Protein AF-X0YTN6-F1 (afdb_monomer)

Mean predicted aligned error: 7.49 Å

Solvent-accessible surface area (backbone atoms only — not comparable to full-atom values): 10631 Å² total; per-residue (Å²): 142,81,64,70,86,50,57,77,53,47,62,57,51,46,52,50,50,50,52,53,50,52,53,49,48,54,52,46,44,57,75,67,71,50,57,88,54,64,59,42,45,76,76,76,52,72,52,88,89,36,64,69,48,50,29,50,51,31,50,53,53,33,53,54,38,51,49,53,66,43,42,41,61,58,26,60,75,71,65,43,64,68,64,26,55,54,42,61,70,42,38,68,60,43,50,53,49,39,54,52,32,52,54,48,30,38,23,42,54,26,44,52,52,69,77,43,53,91,81,48,60,75,95,75,65,56,95,57,35,24,58,52,41,37,50,49,49,52,32,51,51,38,50,49,54,44,52,51,52,52,50,45,56,70,77,42,51,89,78,52,54,71,70,55,64,71,43,43,64,61,48,43,53,50,38,50,52,52,29,52,52,43,50,52,50,50,50,48,68,73,75,106

Organism: NCBI:txid412755

Structure (mmCIF, N/CA/C/O backbone):
data_AF-X0YTN6-F1
#
_entry.id   AF-X0YTN6-F1
#
loop_
_atom_site.group_PDB
_atom_site.id
_atom_site.type_symbol
_atom_site.label_atom_id
_atom_site.label_alt_id
_atom_site.label_comp_id
_atom_site.label_asym_id
_atom_site.label_entity_id
_atom_site.label_seq_id
_atom_site.pdbx_PDB_ins_code
_atom_site.Cartn_x
_atom_site.Cartn_y
_atom_site.Cartn_z
_atom_site.occupancy
_atom_site.B_iso_or_equiv
_atom_site.auth_seq_id
_atom_site.auth_comp_id
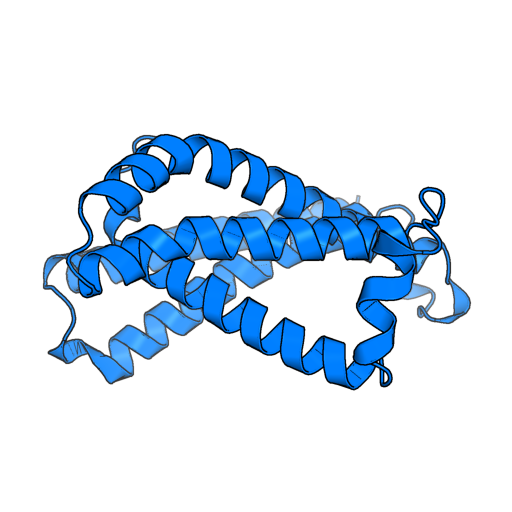_atom_site.auth_asym_id
_atom_site.auth_atom_id
_atom_site.pdbx_PDB_model_num
ATOM 1 N N . PHE A 1 1 ? -19.793 6.920 -0.597 1.00 46.88 1 PHE A N 1
ATOM 2 C CA . PHE A 1 1 ? -19.145 6.061 0.418 1.00 46.88 1 PHE A CA 1
ATOM 3 C C . PHE A 1 1 ? -19.793 6.249 1.798 1.00 46.88 1 PHE A C 1
ATOM 5 O O . PHE A 1 1 ? -19.212 6.869 2.673 1.00 46.88 1 PHE A O 1
ATOM 12 N N . GLY A 1 2 ? -21.020 5.740 1.991 1.00 41.69 2 GLY A N 1
ATOM 13 C CA . GLY A 1 2 ? -21.800 5.855 3.243 1.00 41.69 2 GLY A CA 1
ATOM 14 C C . GLY A 1 2 ? -22.222 4.499 3.822 1.00 41.69 2 GLY A C 1
ATOM 15 O O . GLY A 1 2 ? -23.235 4.390 4.510 1.00 41.69 2 GLY A O 1
ATOM 16 N N . MET A 1 3 ? -21.485 3.436 3.492 1.00 47.97 3 MET A N 1
ATOM 17 C CA . MET A 1 3 ? -21.824 2.078 3.908 1.00 47.97 3 MET A CA 1
ATOM 18 C C . MET A 1 3 ? -21.380 1.844 5.354 1.00 47.97 3 MET A C 1
ATOM 20 O O . MET A 1 3 ? -20.273 1.375 5.602 1.00 47.97 3 MET A O 1
ATOM 24 N N . LYS A 1 4 ? -22.274 2.129 6.310 1.00 55.19 4 LYS A N 1
ATOM 25 C CA . LYS A 1 4 ? -22.077 1.842 7.746 1.00 55.19 4 LYS A CA 1
ATOM 26 C C . LYS A 1 4 ? -21.649 0.387 8.013 1.00 55.19 4 LYS A C 1
ATOM 28 O O . LYS A 1 4 ? -20.921 0.138 8.963 1.00 55.19 4 LYS A O 1
ATOM 33 N N . LYS A 1 5 ? -22.013 -0.542 7.116 1.00 55.94 5 LYS A N 1
ATOM 34 C CA . LYS A 1 5 ? -21.646 -1.969 7.159 1.00 55.94 5 LYS A CA 1
ATOM 35 C C . LYS A 1 5 ? -20.135 -2.252 7.182 1.00 55.94 5 LYS A C 1
ATOM 37 O O . LYS A 1 5 ? -19.749 -3.287 7.700 1.00 55.94 5 LYS A O 1
ATOM 42 N N . PHE A 1 6 ? -19.286 -1.363 6.656 1.00 59.19 6 PHE A N 1
ATOM 43 C CA . PHE A 1 6 ? -17.826 -1.567 6.646 1.00 59.19 6 PHE A CA 1
ATOM 44 C C . PHE A 1 6 ? -17.096 -0.813 7.763 1.00 59.19 6 PHE A C 1
ATOM 46 O O . PHE A 1 6 ? -15.881 -0.936 7.893 1.00 59.19 6 PHE A O 1
ATOM 53 N N . HIS A 1 7 ? -17.816 -0.050 8.592 1.00 64.12 7 HIS A N 1
ATOM 54 C CA . HIS A 1 7 ? -17.198 0.712 9.676 1.00 64.12 7 HIS A CA 1
ATOM 55 C C . HIS A 1 7 ? -16.545 -0.205 10.718 1.00 64.12 7 HIS A C 1
ATOM 57 O O . HIS A 1 7 ? -15.450 0.089 11.192 1.00 64.12 7 HIS A O 1
ATOM 63 N N . ALA A 1 8 ? -17.174 -1.351 10.996 1.00 62.34 8 ALA A N 1
ATOM 64 C CA . ALA A 1 8 ? -16.632 -2.374 11.883 1.00 62.34 8 ALA A CA 1
ATOM 65 C C . ALA A 1 8 ? -15.287 -2.926 11.372 1.00 62.34 8 ALA A C 1
ATOM 67 O O . ALA A 1 8 ? -14.360 -3.097 12.156 1.00 62.34 8 ALA A O 1
ATOM 68 N N . ALA A 1 9 ? -15.146 -3.117 10.056 1.00 65.00 9 ALA A N 1
ATOM 69 C CA . ALA A 1 9 ? -13.941 -3.671 9.436 1.00 65.00 9 ALA A CA 1
ATOM 70 C C . ALA A 1 9 ? -12.796 -2.653 9.266 1.00 65.00 9 ALA A C 1
ATOM 72 O O . ALA A 1 9 ? -11.651 -3.052 9.072 1.00 65.00 9 ALA A O 1
ATOM 73 N N . LEU A 1 10 ? -13.075 -1.347 9.367 1.00 71.06 10 LEU A N 1
ATOM 74 C CA . LEU A 1 10 ? -12.088 -0.290 9.125 1.00 71.06 10 LEU A CA 1
ATOM 75 C C . LEU A 1 10 ? -10.909 -0.348 10.110 1.00 71.06 10 LEU A C 1
ATOM 77 O O . LEU A 1 10 ? -9.756 -0.260 9.699 1.00 71.06 10 LEU A O 1
ATOM 81 N N . ARG A 1 11 ? -11.193 -0.486 11.414 1.00 73.19 11 ARG A N 1
ATOM 82 C CA . ARG A 1 11 ? -10.150 -0.505 12.454 1.00 73.19 11 ARG A CA 1
ATOM 83 C C . ARG A 1 11 ? -9.227 -1.728 12.327 1.00 73.19 11 ARG A C 1
ATOM 85 O O . ARG A 1 11 ? -8.016 -1.519 12.288 1.00 73.19 11 ARG A O 1
ATOM 92 N N . PRO A 1 12 ? -9.753 -2.963 12.195 1.00 73.06 12 PRO A N 1
ATOM 93 C CA . PRO A 1 12 ? -8.925 -4.129 11.899 1.00 73.06 12 PRO A CA 1
ATOM 94 C C . PRO A 1 12 ? -8.111 -3.968 10.613 1.00 73.06 12 PRO A C 1
ATOM 96 O O . PRO A 1 12 ? -6.906 -4.172 10.644 1.00 73.06 12 PRO A O 1
ATOM 99 N N . ALA A 1 13 ? -8.728 -3.517 9.515 1.00 74.50 13 ALA A N 1
ATOM 100 C CA . ALA A 1 13 ? -8.042 -3.380 8.229 1.00 74.50 13 ALA A CA 1
ATOM 101 C C . ALA A 1 13 ? -6.886 -2.363 8.258 1.00 74.50 13 ALA A C 1
ATOM 103 O O . ALA A 1 13 ? -5.851 -2.589 7.636 1.00 74.50 13 ALA A O 1
ATOM 104 N N . LEU A 1 14 ? -7.028 -1.254 8.992 1.00 79.75 14 LEU A N 1
ATOM 105 C CA . LEU A 1 14 ? -5.950 -0.273 9.162 1.00 79.75 14 LEU A CA 1
ATOM 106 C C . LEU A 1 14 ? -4.808 -0.813 10.033 1.00 79.75 14 LEU A C 1
ATOM 108 O O . LEU A 1 14 ? -3.644 -0.582 9.711 1.00 79.75 14 LEU A O 1
ATOM 112 N N . LEU A 1 15 ? -5.120 -1.553 11.103 1.00 80.00 15 LEU A N 1
ATOM 113 C CA . LEU A 1 15 ? -4.109 -2.207 11.942 1.00 80.00 15 LEU A CA 1
ATOM 114 C C . LEU A 1 15 ? -3.320 -3.249 11.138 1.00 80.00 15 LEU A C 1
ATOM 116 O O . LEU A 1 15 ? -2.091 -3.242 11.153 1.00 80.00 15 LEU A O 1
ATOM 120 N N . THR A 1 16 ? -4.035 -4.097 10.404 1.00 79.50 16 THR A N 1
ATOM 121 C CA . THR A 1 16 ? -3.488 -5.024 9.414 1.00 79.50 16 THR A CA 1
ATOM 122 C C . THR A 1 16 ? -2.564 -4.316 8.442 1.00 79.50 16 THR A C 1
ATOM 124 O O . THR A 1 16 ? -1.419 -4.724 8.275 1.00 79.50 16 THR A O 1
ATOM 127 N N . GLY A 1 17 ? -3.050 -3.247 7.801 1.00 82.25 17 GLY A N 1
ATOM 128 C CA . GLY A 1 17 ? -2.283 -2.519 6.800 1.00 82.25 17 GLY A CA 1
ATOM 129 C C . GLY A 1 17 ? -0.986 -1.992 7.400 1.00 82.25 17 GLY A C 1
ATOM 130 O O . GLY A 1 17 ? 0.086 -2.201 6.838 1.00 82.25 17 GLY A O 1
ATOM 131 N N . PHE A 1 18 ? -1.063 -1.391 8.587 1.00 85.31 18 PHE A N 1
ATOM 132 C CA . PHE A 1 18 ? 0.098 -0.887 9.309 1.00 85.31 18 PHE A CA 1
ATOM 133 C C . PHE A 1 18 ? 1.112 -1.988 9.660 1.00 85.31 18 PHE A C 1
ATOM 135 O O . PHE A 1 18 ? 2.310 -1.817 9.423 1.00 85.31 18 PHE A O 1
ATOM 142 N N . LEU A 1 19 ? 0.656 -3.133 10.176 1.00 84.81 19 LEU A N 1
ATOM 143 C CA .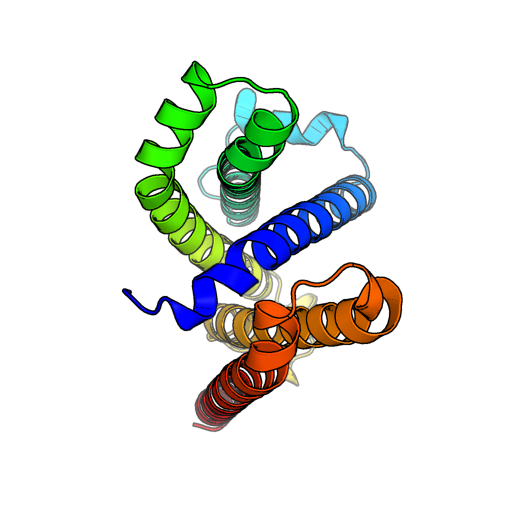 LEU A 1 19 ? 1.521 -4.274 10.498 1.00 84.81 19 LEU A CA 1
ATOM 144 C C . LEU A 1 19 ? 2.146 -4.893 9.243 1.00 84.81 19 LEU A C 1
ATOM 146 O O . LEU A 1 19 ? 3.353 -5.139 9.216 1.00 84.81 19 LEU A O 1
ATOM 150 N N . GLY A 1 20 ? 1.352 -5.091 8.190 1.00 84.88 20 GLY A N 1
ATOM 151 C CA . GLY A 1 20 ? 1.808 -5.602 6.901 1.00 84.88 20 GLY A CA 1
ATOM 152 C C . GLY A 1 20 ? 2.904 -4.726 6.306 1.00 84.88 20 GLY A C 1
ATOM 153 O O . GLY A 1 20 ? 3.992 -5.211 5.998 1.00 84.88 20 GLY A O 1
ATOM 154 N N . TYR A 1 21 ? 2.671 -3.415 6.233 1.00 86.69 21 TYR A N 1
ATOM 155 C CA . TYR A 1 21 ? 3.673 -2.477 5.731 1.00 86.69 21 TYR A CA 1
ATOM 156 C C . TYR A 1 21 ? 4.899 -2.364 6.640 1.00 86.69 21 TYR A C 1
ATOM 158 O O . TYR A 1 21 ? 6.008 -2.219 6.132 1.00 86.69 21 TYR A O 1
ATOM 166 N N . SER A 1 22 ? 4.748 -2.497 7.960 1.00 84.88 22 SER A N 1
ATOM 167 C CA . SER A 1 22 ? 5.893 -2.546 8.880 1.00 84.88 22 SER A CA 1
ATOM 168 C C . SER A 1 22 ? 6.798 -3.748 8.588 1.00 84.88 22 SER A C 1
ATOM 170 O O . SER A 1 22 ? 8.017 -3.599 8.524 1.00 84.88 22 SER A O 1
ATOM 172 N N . MET A 1 23 ? 6.218 -4.927 8.336 1.00 85.75 23 MET A N 1
ATOM 173 C CA . MET A 1 23 ? 6.980 -6.115 7.930 1.00 85.75 23 MET A CA 1
ATOM 174 C C . MET A 1 23 ? 7.655 -5.923 6.568 1.00 85.75 23 MET A C 1
ATOM 176 O O . MET A 1 23 ? 8.823 -6.274 6.412 1.00 85.75 23 MET A O 1
ATOM 180 N N . VAL A 1 24 ? 6.960 -5.313 5.603 1.00 85.44 24 VAL A N 1
ATOM 181 C CA . VAL A 1 24 ? 7.534 -4.989 4.286 1.00 85.44 24 VAL A CA 1
ATOM 182 C C . VAL A 1 24 ? 8.713 -4.027 4.414 1.00 85.44 24 VAL A C 1
ATOM 184 O O . VAL A 1 24 ? 9.714 -4.218 3.735 1.00 85.44 24 VAL A O 1
ATOM 187 N N . VAL A 1 25 ? 8.647 -3.030 5.299 1.00 85.56 25 VAL A N 1
ATOM 188 C CA . VAL A 1 25 ? 9.782 -2.131 5.558 1.00 85.56 25 VAL A CA 1
ATOM 189 C C . VAL A 1 25 ? 10.978 -2.912 6.088 1.00 85.56 25 VAL A C 1
ATOM 191 O O . VAL A 1 25 ? 12.083 -2.718 5.595 1.00 85.56 25 VAL A O 1
ATOM 194 N N . VAL A 1 26 ? 10.779 -3.824 7.042 1.00 86.31 26 VAL A N 1
ATOM 195 C CA . VAL A 1 26 ? 11.871 -4.665 7.560 1.00 86.31 26 VAL A CA 1
ATOM 196 C C . VAL A 1 26 ? 12.480 -5.526 6.449 1.00 86.31 26 VAL A C 1
ATOM 198 O O . VAL A 1 26 ? 13.703 -5.560 6.313 1.00 86.31 26 VAL A O 1
ATOM 201 N N . ALA A 1 27 ? 11.647 -6.161 5.623 1.00 85.88 27 ALA A N 1
ATOM 202 C CA . ALA A 1 27 ? 12.106 -6.940 4.475 1.00 85.88 27 ALA A CA 1
ATOM 203 C C . ALA A 1 27 ? 12.870 -6.072 3.461 1.00 85.88 27 ALA A C 1
ATOM 205 O O . ALA A 1 27 ? 13.944 -6.448 3.009 1.00 85.88 27 ALA A O 1
ATOM 206 N N . LEU A 1 28 ? 12.385 -4.863 3.173 1.00 83.56 28 LEU A N 1
ATOM 207 C CA . LEU A 1 28 ? 13.033 -3.932 2.250 1.00 83.56 28 LEU A CA 1
ATOM 208 C C . LEU A 1 28 ? 14.379 -3.435 2.788 1.00 83.56 28 LEU A C 1
ATOM 210 O O . LEU A 1 28 ? 15.342 -3.317 2.033 1.00 83.56 28 LEU A O 1
ATOM 214 N N . LEU A 1 29 ? 14.477 -3.166 4.092 1.00 83.94 29 LEU A N 1
ATOM 215 C CA . LEU A 1 29 ? 15.743 -2.803 4.735 1.00 83.94 29 LEU A CA 1
ATOM 216 C C . LEU A 1 29 ? 16.774 -3.934 4.621 1.00 83.94 29 LEU A C 1
ATOM 218 O O . LEU A 1 29 ? 17.964 -3.650 4.462 1.00 83.94 29 LEU A O 1
ATOM 222 N N . TYR A 1 30 ? 16.318 -5.188 4.671 1.00 84.88 30 TYR A N 1
ATOM 223 C CA . TYR A 1 30 ? 17.147 -6.367 4.440 1.00 84.88 30 TYR A CA 1
ATOM 224 C C . TYR A 1 30 ? 17.560 -6.497 2.964 1.00 84.88 30 TYR A C 1
ATOM 226 O O . TYR A 1 30 ? 18.756 -6.565 2.682 1.00 84.88 30 TYR A O 1
ATOM 234 N N . ASP A 1 31 ? 16.611 -6.426 2.025 1.00 82.19 31 ASP A N 1
ATOM 235 C CA . ASP A 1 31 ? 16.849 -6.576 0.579 1.00 82.19 31 ASP A CA 1
ATOM 236 C C . ASP A 1 31 ? 17.780 -5.497 0.009 1.00 82.19 31 ASP A C 1
ATOM 238 O O . ASP A 1 31 ? 18.621 -5.765 -0.850 1.00 82.19 31 ASP A O 1
ATOM 242 N N . VAL A 1 32 ? 17.667 -4.260 0.503 1.00 81.19 32 VAL A N 1
ATOM 243 C CA . VAL A 1 32 ? 18.533 -3.146 0.087 1.00 81.19 32 VAL A CA 1
ATOM 244 C C . VAL A 1 32 ? 19.966 -3.328 0.602 1.00 81.19 32 VAL A C 1
ATOM 246 O O . VAL A 1 32 ? 20.905 -2.764 0.033 1.00 81.19 32 VAL A O 1
ATOM 249 N N . GLY A 1 33 ? 20.167 -4.075 1.694 1.00 81.38 33 GLY A N 1
ATOM 250 C CA . GLY A 1 33 ? 21.475 -4.401 2.278 1.00 81.38 33 GLY A CA 1
ATOM 251 C C . GLY A 1 33 ? 22.281 -3.216 2.838 1.00 81.38 33 GLY A C 1
ATOM 252 O O . GLY A 1 33 ? 23.293 -3.416 3.507 1.00 81.38 33 GLY A O 1
ATOM 253 N N . ARG A 1 34 ? 21.864 -1.968 2.582 1.00 80.75 34 ARG A N 1
ATOM 254 C CA . ARG A 1 34 ? 22.490 -0.723 3.071 1.00 80.75 34 ARG A CA 1
ATOM 255 C C . ARG A 1 34 ? 21.433 0.279 3.552 1.00 80.75 34 ARG A C 1
ATOM 257 O O . ARG A 1 34 ? 21.289 1.351 2.954 1.00 80.75 34 ARG A O 1
ATOM 264 N N . PRO A 1 35 ? 20.701 -0.033 4.634 1.00 78.69 35 PRO A N 1
ATOM 265 C CA . PRO A 1 35 ? 19.560 0.763 5.086 1.00 78.69 35 PRO A CA 1
ATOM 266 C C . PRO A 1 35 ? 19.926 2.216 5.433 1.00 78.69 35 PRO A C 1
ATOM 268 O O . PRO A 1 35 ? 19.167 3.133 5.138 1.00 78.69 35 PRO A O 1
ATOM 271 N N . TRP A 1 36 ? 21.132 2.464 5.953 1.00 77.19 36 TRP A N 1
ATOM 272 C CA . TRP A 1 36 ? 21.640 3.814 6.250 1.00 77.19 36 TRP A CA 1
ATOM 273 C C . TRP A 1 36 ? 21.774 4.724 5.021 1.00 77.19 36 TRP A C 1
ATOM 275 O O . TRP A 1 36 ? 21.848 5.940 5.170 1.00 77.19 36 TRP A O 1
ATOM 285 N N . ARG A 1 37 ? 21.808 4.166 3.802 1.00 80.06 37 ARG A N 1
ATOM 286 C CA . ARG A 1 37 ? 21.900 4.949 2.562 1.00 80.06 37 ARG A CA 1
ATOM 287 C C . ARG A 1 37 ? 20.532 5.257 1.947 1.00 80.06 37 ARG A C 1
ATOM 289 O O . ARG A 1 37 ? 20.480 6.057 1.021 1.00 80.06 37 ARG A O 1
ATOM 296 N N . LEU A 1 38 ? 19.434 4.697 2.460 1.00 77.88 38 LEU A N 1
ATOM 297 C CA . LEU A 1 38 ? 18.080 4.970 1.955 1.00 77.88 38 LEU A CA 1
ATOM 298 C C . LEU A 1 38 ? 17.674 6.453 1.990 1.00 77.88 38 LEU A C 1
ATOM 300 O O . LEU A 1 38 ? 17.016 6.880 1.047 1.00 77.88 38 LEU A O 1
ATOM 304 N N . PRO A 1 39 ? 18.067 7.268 2.990 1.00 78.56 39 PRO A N 1
ATOM 305 C CA . PRO A 1 39 ? 17.752 8.700 2.982 1.00 78.56 39 PRO A CA 1
ATOM 306 C C . PRO A 1 39 ? 18.568 9.509 1.962 1.00 78.56 39 PRO A C 1
ATOM 308 O O . PRO A 1 39 ? 18.182 10.618 1.597 1.00 78.56 39 PRO A O 1
ATOM 311 N N . TYR A 1 40 ? 19.703 8.979 1.496 1.00 79.19 40 TYR A N 1
ATOM 312 C CA . TYR A 1 40 ? 20.662 9.717 0.671 1.00 79.19 40 TYR A CA 1
ATOM 313 C C . TYR A 1 40 ? 20.080 10.188 -0.678 1.00 79.19 40 TYR A C 1
ATOM 315 O O . TYR A 1 40 ? 20.263 11.364 -1.004 1.00 79.19 40 TYR A O 1
ATOM 323 N N . PRO A 1 41 ? 19.335 9.357 -1.441 1.00 77.75 41 PRO A N 1
ATOM 324 C CA . PRO A 1 41 ? 18.649 9.806 -2.650 1.00 77.75 41 PRO A CA 1
ATOM 325 C C . PRO A 1 41 ? 17.614 10.904 -2.394 1.00 77.75 41 PRO A C 1
ATOM 327 O O . PRO A 1 41 ? 17.417 11.747 -3.251 1.00 77.75 41 PRO A O 1
ATOM 330 N N . PHE A 1 42 ? 16.957 10.940 -1.231 1.00 80.00 42 PHE A N 1
ATOM 331 C CA . PHE A 1 42 ? 15.903 11.929 -0.963 1.00 80.00 42 PHE A CA 1
ATOM 332 C C . PHE A 1 42 ? 16.442 13.279 -0.486 1.00 80.00 42 PHE A C 1
ATOM 334 O O . PHE A 1 42 ? 15.837 14.307 -0.776 1.00 80.00 42 PHE A O 1
ATOM 341 N N . VAL A 1 43 ? 17.566 13.284 0.238 1.00 78.19 43 VAL A N 1
ATOM 342 C CA . VAL A 1 43 ? 18.095 14.494 0.893 1.00 78.19 43 VAL A CA 1
ATOM 343 C C . VAL A 1 43 ? 19.305 15.081 0.163 1.00 78.19 43 VAL A C 1
ATOM 345 O O . VAL A 1 43 ? 19.431 16.298 0.084 1.00 78.19 43 VAL A O 1
ATOM 348 N N . TRP A 1 44 ? 20.202 14.241 -0.365 1.00 75.50 44 TRP A N 1
ATOM 349 C CA . TRP A 1 44 ? 21.512 14.687 -0.864 1.00 75.50 44 TRP A CA 1
ATOM 350 C C . TRP A 1 44 ? 21.640 14.664 -2.388 1.00 75.50 44 TRP A C 1
ATOM 352 O O . TRP A 1 44 ? 22.304 15.526 -2.959 1.00 75.50 44 TRP A O 1
ATOM 362 N N . SER A 1 45 ? 21.039 13.679 -3.060 1.00 77.50 45 SER A N 1
ATOM 363 C CA . SER A 1 45 ? 21.109 13.547 -4.520 1.00 77.50 45 SER A CA 1
ATOM 364 C C . SER A 1 45 ? 19.784 13.016 -5.084 1.00 77.50 45 SER A C 1
ATOM 366 O O . SER A 1 45 ? 19.657 11.812 -5.326 1.00 77.50 45 SER A O 1
ATOM 368 N N . PRO A 1 46 ? 18.781 13.898 -5.262 1.00 78.50 46 PRO A N 1
ATOM 369 C CA . PRO A 1 46 ? 17.497 13.520 -5.837 1.00 78.50 46 PRO A CA 1
ATOM 370 C C . PRO A 1 46 ? 17.644 13.145 -7.311 1.00 78.50 46 PRO A C 1
ATOM 372 O O . PRO A 1 46 ? 18.188 13.903 -8.111 1.00 78.50 46 PRO A O 1
ATOM 375 N N . GLY A 1 47 ? 17.123 11.968 -7.668 1.00 79.19 47 GLY A N 1
ATOM 376 C CA . GLY A 1 47 ? 17.067 11.456 -9.039 1.00 79.19 47 GLY A CA 1
ATOM 377 C C . GLY A 1 47 ? 15.628 11.378 -9.558 1.00 79.19 47 GLY A C 1
ATOM 378 O O . GLY A 1 47 ? 15.157 10.267 -9.795 1.00 79.19 47 GLY A O 1
ATOM 379 N N . PRO A 1 48 ? 14.915 12.510 -9.734 1.00 76.88 48 PRO A N 1
ATOM 380 C CA . PRO A 1 48 ? 13.477 12.533 -10.032 1.00 76.88 48 PRO A CA 1
ATOM 381 C C . PRO A 1 48 ? 13.099 11.893 -11.374 1.00 76.88 48 PRO A C 1
ATOM 383 O O . PRO A 1 48 ? 11.937 11.591 -11.601 1.00 76.88 48 PRO A O 1
ATOM 386 N N . THR A 1 49 ? 14.068 11.670 -12.261 1.00 79.62 49 THR A N 1
ATOM 387 C CA . THR A 1 49 ? 13.874 11.009 -13.558 1.00 79.62 49 THR A CA 1
ATOM 388 C C . THR A 1 49 ? 13.890 9.479 -13.476 1.00 79.62 49 THR A C 1
ATOM 390 O O . THR A 1 49 ? 13.623 8.813 -14.472 1.00 79.62 49 THR A O 1
ATOM 393 N N . SER A 1 50 ? 14.223 8.901 -12.317 1.00 82.69 50 SER A N 1
ATOM 394 C CA . SER A 1 50 ? 14.296 7.451 -12.122 1.00 82.69 50 SER A CA 1
ATOM 395 C C . SER A 1 50 ? 12.993 6.889 -11.559 1.00 82.69 50 SER A C 1
ATOM 397 O O . SER A 1 50 ? 12.527 7.323 -10.506 1.00 82.69 50 SER A O 1
ATOM 399 N N . VAL A 1 51 ? 12.472 5.829 -12.183 1.00 81.62 51 VAL A N 1
ATOM 400 C CA . VAL A 1 51 ? 11.293 5.096 -11.681 1.00 81.62 51 VAL A CA 1
ATOM 401 C C . VAL A 1 51 ? 11.547 4.513 -10.288 1.00 81.62 51 VAL A C 1
ATOM 403 O O . VAL A 1 51 ? 10.653 4.492 -9.448 1.00 81.62 51 VAL A O 1
ATOM 406 N N . LEU A 1 52 ? 12.781 4.094 -9.984 1.00 83.94 52 LEU A N 1
ATOM 407 C CA . LEU A 1 52 ? 13.117 3.570 -8.656 1.00 83.94 52 LEU A CA 1
ATOM 408 C C . LEU A 1 52 ? 13.046 4.663 -7.578 1.00 83.94 52 LEU A C 1
ATOM 410 O O . LEU A 1 52 ? 12.634 4.395 -6.449 1.00 83.94 52 LEU A O 1
ATOM 414 N N . PHE A 1 53 ? 13.425 5.895 -7.930 1.00 84.06 53 PHE A N 1
ATOM 415 C CA . PHE A 1 53 ? 13.301 7.044 -7.037 1.00 84.06 53 PHE A CA 1
ATOM 416 C C . PHE A 1 53 ? 11.831 7.416 -6.815 1.00 84.06 53 PHE A C 1
ATOM 418 O O . PHE A 1 53 ? 11.430 7.631 -5.674 1.00 84.06 53 PHE A O 1
ATOM 425 N N . GLU A 1 54 ? 11.021 7.425 -7.878 1.00 86.00 54 GLU A N 1
ATOM 426 C CA . GLU A 1 54 ? 9.576 7.667 -7.797 1.00 86.00 54 GLU A CA 1
ATOM 427 C C . GLU A 1 54 ? 8.875 6.637 -6.898 1.00 86.00 54 GLU A C 1
ATOM 429 O O . GLU A 1 54 ? 8.143 7.016 -5.982 1.00 86.00 54 GLU A O 1
ATOM 434 N N . VAL A 1 55 ? 9.148 5.341 -7.100 1.00 86.38 55 VAL A N 1
ATOM 435 C CA . VAL A 1 55 ? 8.600 4.257 -6.268 1.00 86.38 55 VAL A CA 1
ATOM 436 C C . VAL A 1 55 ? 9.023 4.438 -4.812 1.00 86.38 55 VAL A C 1
ATOM 438 O O . VAL A 1 55 ? 8.176 4.387 -3.922 1.00 86.38 55 VAL A O 1
ATOM 441 N N . GLY A 1 56 ? 10.307 4.703 -4.554 1.00 86.00 56 GLY A N 1
ATOM 442 C CA . GLY A 1 56 ? 10.809 4.936 -3.200 1.00 86.00 56 GLY A CA 1
ATOM 443 C C . GLY A 1 56 ? 10.141 6.132 -2.513 1.00 86.00 56 GLY A C 1
ATOM 444 O O . GLY A 1 56 ? 9.734 6.026 -1.356 1.00 86.0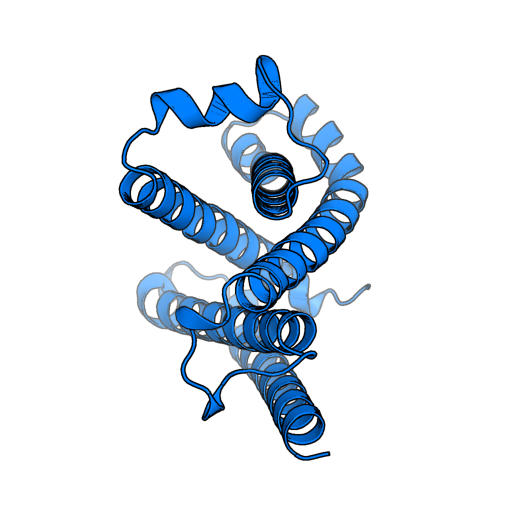0 56 GLY A O 1
ATOM 445 N N . ALA A 1 57 ? 9.971 7.248 -3.229 1.00 87.19 57 ALA A N 1
ATOM 446 C CA . ALA A 1 57 ? 9.292 8.437 -2.717 1.00 87.19 57 ALA A CA 1
ATOM 447 C C . ALA A 1 57 ? 7.814 8.156 -2.416 1.00 87.19 57 ALA A C 1
ATOM 449 O O . ALA A 1 57 ? 7.323 8.519 -1.346 1.00 87.19 57 ALA A O 1
ATOM 450 N N . CYS A 1 58 ? 7.115 7.470 -3.326 1.00 88.88 58 CYS A N 1
ATOM 451 C CA . CYS A 1 58 ? 5.711 7.116 -3.143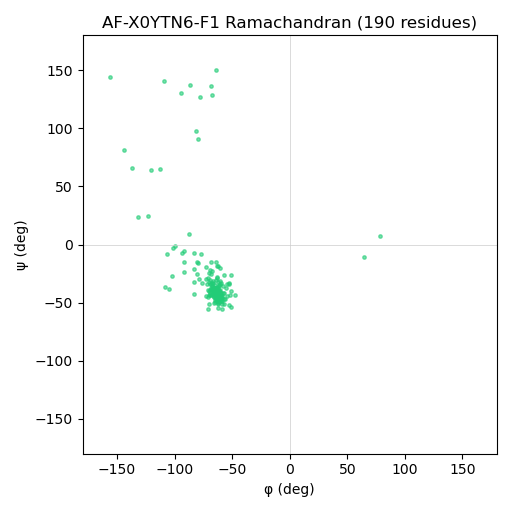 1.00 88.88 58 CYS A CA 1
ATOM 452 C C . CYS A 1 58 ? 5.515 6.174 -1.953 1.00 88.88 58 CYS A C 1
ATOM 454 O O . CYS A 1 58 ? 4.621 6.408 -1.146 1.00 88.88 58 CYS A O 1
ATOM 456 N N . VAL A 1 59 ? 6.363 5.150 -1.799 1.00 88.12 59 VAL A N 1
ATOM 457 C CA . VAL A 1 59 ? 6.308 4.225 -0.655 1.00 88.12 59 VAL A CA 1
ATOM 458 C C . VAL A 1 59 ? 6.596 4.960 0.654 1.00 88.12 59 VAL A C 1
ATOM 460 O O . VAL A 1 59 ? 5.876 4.765 1.630 1.00 88.12 59 VAL A O 1
ATOM 463 N N . MET A 1 60 ? 7.591 5.850 0.685 1.00 88.38 60 MET A N 1
ATOM 464 C CA . MET A 1 60 ? 7.900 6.650 1.874 1.00 88.38 60 MET A CA 1
ATOM 465 C C . MET A 1 60 ? 6.724 7.549 2.280 1.00 88.38 60 MET A C 1
ATOM 467 O O . MET A 1 60 ? 6.315 7.543 3.441 1.00 88.38 60 MET A O 1
ATOM 471 N N . LEU A 1 61 ? 6.150 8.296 1.331 1.00 90.69 61 LEU A N 1
ATOM 472 C CA . LEU A 1 61 ? 4.977 9.134 1.590 1.00 90.69 61 LEU A CA 1
ATOM 473 C C . LEU A 1 61 ? 3.775 8.289 2.018 1.00 90.69 61 LEU A C 1
ATOM 475 O O . LEU A 1 61 ? 3.065 8.667 2.946 1.00 90.69 61 LEU A O 1
ATOM 479 N N . TYR A 1 62 ? 3.575 7.128 1.395 1.00 90.56 62 TYR A N 1
ATOM 480 C CA . TYR A 1 62 ? 2.491 6.217 1.739 1.00 90.56 62 TYR A CA 1
ATOM 481 C C . TYR A 1 62 ? 2.622 5.709 3.180 1.00 90.56 62 TYR A C 1
ATOM 483 O O . TYR A 1 62 ? 1.644 5.731 3.919 1.00 90.56 62 TYR A O 1
ATOM 491 N N . LEU A 1 63 ? 3.828 5.333 3.619 1.00 89.50 63 LEU A N 1
ATOM 492 C CA . LEU A 1 63 ? 4.084 4.909 5.000 1.00 89.50 63 LEU A CA 1
ATOM 493 C C . LEU A 1 63 ? 3.780 6.018 6.015 1.00 89.50 63 LEU A C 1
ATOM 495 O O . LEU A 1 63 ? 3.195 5.744 7.061 1.00 89.50 63 LEU A O 1
ATOM 499 N N . ILE A 1 64 ? 4.132 7.269 5.702 1.00 91.06 64 ILE A N 1
ATOM 500 C CA . ILE A 1 64 ? 3.801 8.425 6.550 1.00 91.06 64 ILE A CA 1
ATOM 501 C C . ILE A 1 64 ? 2.283 8.585 6.655 1.00 91.06 64 ILE A C 1
ATOM 503 O O . ILE A 1 64 ? 1.748 8.782 7.743 1.00 91.06 64 ILE A O 1
ATOM 507 N N . VAL A 1 65 ? 1.578 8.479 5.534 1.00 92.31 65 VAL A N 1
ATOM 508 C CA . VAL A 1 65 ? 0.121 8.637 5.479 1.00 92.31 65 VAL A CA 1
ATOM 509 C C . VAL A 1 65 ? -0.571 7.518 6.239 1.00 92.31 65 VAL A C 1
ATOM 511 O O . VAL A 1 65 ? -1.423 7.801 7.073 1.00 92.31 65 VAL A O 1
ATOM 514 N N . LEU A 1 66 ? -0.140 6.274 6.034 1.00 90.00 66 LEU A N 1
ATOM 515 C CA . LEU A 1 66 ? -0.639 5.107 6.752 1.00 90.00 66 LEU A CA 1
ATOM 516 C C . LEU A 1 66 ? -0.409 5.238 8.265 1.00 90.00 66 LEU A C 1
ATOM 518 O O . LEU A 1 66 ? -1.303 4.951 9.060 1.00 90.00 66 LEU A O 1
ATOM 522 N N . PHE A 1 67 ? 0.760 5.735 8.677 1.00 90.38 67 PHE A N 1
ATOM 523 C CA . PHE A 1 67 ? 1.041 6.030 10.081 1.00 90.38 67 PHE A CA 1
ATOM 524 C C . PHE A 1 67 ? 0.097 7.108 10.638 1.00 90.38 67 PHE A C 1
ATOM 526 O O . PHE A 1 67 ? -0.432 6.961 11.743 1.00 90.38 67 PHE A O 1
ATOM 533 N N . LEU A 1 68 ? -0.167 8.176 9.878 1.00 90.94 68 LEU A N 1
ATOM 534 C CA . LEU A 1 68 ? -1.111 9.228 10.270 1.00 90.94 68 LEU A CA 1
ATOM 535 C C . LEU A 1 68 ? -2.568 8.742 10.302 1.00 90.94 68 LEU A C 1
ATOM 537 O O . LEU A 1 68 ? -3.328 9.207 11.148 1.00 90.94 68 LEU A O 1
ATOM 541 N N . GLU A 1 69 ? -2.965 7.807 9.438 1.00 88.56 69 GLU A N 1
ATOM 542 C CA . GLU A 1 69 ? -4.291 7.171 9.467 1.00 88.56 69 GLU A CA 1
ATOM 543 C C . GLU A 1 69 ? -4.462 6.210 10.649 1.00 88.56 69 GLU A C 1
ATOM 545 O O . GLU A 1 69 ? -5.553 6.114 11.214 1.00 88.56 69 GLU A O 1
ATOM 550 N N . PHE A 1 70 ? -3.388 5.531 11.058 1.00 88.44 70 PHE A N 1
ATOM 551 C CA . PHE A 1 70 ? -3.369 4.653 12.228 1.00 88.44 70 PHE A CA 1
ATOM 552 C C . PHE A 1 70 ? -3.319 5.434 13.557 1.00 88.44 70 PHE A C 1
ATOM 554 O O . PHE A 1 70 ? -3.929 5.042 14.556 1.00 88.44 70 PHE A O 1
ATOM 561 N N . SER A 1 71 ? -2.650 6.590 13.569 1.00 88.81 71 SER A N 1
ATOM 562 C CA . SER A 1 71 ? -2.409 7.424 14.756 1.00 88.81 71 SER A CA 1
ATOM 563 C C . SER A 1 71 ? -3.652 7.776 15.602 1.00 88.81 71 SER A C 1
ATOM 565 O O . SER A 1 71 ? -3.544 7.732 16.828 1.00 88.81 71 SER A O 1
ATOM 567 N N . PRO A 1 72 ? -4.847 8.090 15.049 1.00 86.25 72 PRO A N 1
ATOM 568 C CA . PRO A 1 72 ? -6.060 8.311 15.838 1.00 86.25 72 PRO A CA 1
ATOM 569 C C . PRO A 1 72 ? -6.412 7.158 16.779 1.00 86.25 72 PRO A C 1
ATOM 571 O O . PRO A 1 72 ? -6.934 7.420 17.861 1.00 86.25 72 PRO A O 1
ATOM 574 N N . MET A 1 73 ? -6.136 5.909 16.383 1.00 84.75 73 MET A N 1
ATOM 575 C CA . MET A 1 73 ? -6.406 4.725 17.206 1.00 84.75 73 MET A CA 1
ATOM 576 C C . MET A 1 73 ? -5.416 4.631 18.365 1.00 84.75 73 MET A C 1
ATOM 578 O O . MET A 1 73 ? -5.821 4.425 19.506 1.00 84.75 73 MET A O 1
ATOM 582 N N . ALA A 1 74 ? -4.130 4.867 18.092 1.00 85.94 74 ALA A N 1
ATOM 583 C CA . ALA A 1 74 ? -3.097 4.911 19.123 1.00 85.94 74 ALA A CA 1
ATOM 584 C C . ALA A 1 74 ? -3.333 6.055 20.130 1.00 85.94 74 ALA A C 1
ATOM 586 O O . ALA A 1 74 ? -3.190 5.872 21.336 1.00 85.94 74 ALA A O 1
ATOM 587 N N . LEU A 1 75 ? -3.767 7.227 19.655 1.00 87.81 75 LEU A N 1
ATOM 588 C CA . LEU A 1 75 ? -4.083 8.377 20.509 1.00 87.81 75 LEU A CA 1
ATOM 589 C C . LEU A 1 75 ? -5.378 8.197 21.303 1.00 87.81 75 LEU A C 1
ATOM 591 O O . LEU A 1 75 ? -5.498 8.748 22.394 1.00 87.81 75 LEU A O 1
ATOM 595 N N . GLU A 1 76 ? -6.348 7.440 20.780 1.00 85.56 76 GLU A N 1
ATOM 596 C CA . GLU A 1 76 ? -7.540 7.039 21.536 1.00 85.56 76 GLU A CA 1
ATOM 597 C C . GLU A 1 76 ? -7.150 6.179 22.740 1.00 85.56 76 GLU A C 1
ATOM 599 O O . GLU A 1 76 ? -7.651 6.422 23.836 1.00 85.56 76 GLU A O 1
ATOM 604 N N . TRP A 1 77 ? -6.199 5.260 22.558 1.00 84.19 77 TRP A N 1
ATOM 605 C CA . TRP A 1 77 ? -5.636 4.458 23.644 1.00 84.19 77 TRP A CA 1
ATOM 606 C C . TRP A 1 77 ? -4.826 5.295 24.649 1.00 84.19 77 TRP A C 1
ATOM 608 O O . TRP A 1 77 ? -4.943 5.082 25.852 1.00 84.19 77 TRP A O 1
ATOM 618 N N . LEU A 1 78 ? -4.073 6.299 24.181 1.00 87.19 78 LEU A N 1
ATOM 619 C CA . LEU A 1 78 ? -3.293 7.207 25.038 1.00 87.19 78 LEU A CA 1
ATOM 620 C C . LEU A 1 78 ? -4.144 8.290 25.743 1.00 87.19 78 LEU A C 1
ATOM 622 O O . LEU A 1 78 ? -3.640 9.030 26.581 1.00 87.19 78 LEU A O 1
ATOM 626 N N . GLY A 1 79 ? -5.432 8.420 25.402 1.00 87.44 79 GLY A N 1
ATOM 627 C CA . GLY A 1 79 ? -6.339 9.426 25.974 1.00 87.44 79 GLY A CA 1
ATOM 628 C C . GLY A 1 79 ? -6.187 10.848 25.407 1.00 87.44 79 GLY A C 1
ATOM 629 O O . GLY A 1 79 ? -6.843 11.780 25.886 1.00 87.44 79 GLY A O 1
ATOM 630 N N . GLU A 1 80 ? -5.383 11.036 24.358 1.00 87.62 80 GLU A N 1
ATOM 631 C CA . GLU A 1 80 ? -5.042 12.345 23.788 1.00 87.62 80 GLU A CA 1
ATOM 632 C C . GLU A 1 80 ? -6.128 12.888 22.846 1.00 87.62 80 GLU A C 1
ATOM 634 O O . GLU A 1 80 ? -6.210 12.578 21.653 1.00 87.62 80 GLU A O 1
ATOM 639 N N . LYS A 1 81 ? -6.994 13.761 23.373 1.00 86.75 81 LYS A N 1
ATOM 640 C CA . LYS A 1 81 ? -8.195 14.236 22.657 1.00 86.75 81 LYS A CA 1
ATOM 641 C C . LYS A 1 81 ? -7.917 15.328 21.618 1.00 86.75 81 LYS A C 1
ATOM 643 O O . LYS A 1 81 ? -8.660 15.430 20.639 1.00 86.75 81 LYS A O 1
ATOM 648 N N . LYS A 1 82 ? -6.890 16.165 21.824 1.00 86.94 82 LYS A N 1
ATOM 649 C CA . LYS A 1 82 ? -6.591 17.312 20.941 1.00 86.94 82 LYS A CA 1
ATOM 650 C C . LYS A 1 82 ? -6.051 16.843 19.593 1.00 86.94 82 LYS A C 1
ATOM 652 O O . LYS A 1 82 ? -6.642 17.157 18.561 1.00 86.94 82 LYS A O 1
ATOM 657 N N . LEU A 1 83 ? -4.982 16.045 19.615 1.00 86.12 83 LEU A N 1
ATOM 658 C CA . LEU A 1 83 ? -4.335 15.544 18.403 1.00 86.12 83 LEU A CA 1
ATOM 659 C C . LEU A 1 83 ? -5.250 14.582 17.632 1.00 86.12 83 LEU A C 1
ATOM 661 O O . LEU A 1 83 ? -5.388 14.709 16.416 1.00 86.12 83 LEU A O 1
ATOM 665 N N . ARG A 1 84 ? -5.992 13.718 18.343 1.00 86.69 84 ARG A N 1
ATOM 666 C CA . ARG A 1 84 ? -7.016 12.850 17.742 1.00 86.69 84 ARG A CA 1
ATOM 667 C C . ARG A 1 84 ? -8.048 13.643 16.941 1.00 86.69 84 ARG A C 1
ATOM 669 O O . ARG A 1 84 ? -8.379 13.253 15.829 1.00 86.69 84 ARG A O 1
ATOM 676 N N . ARG A 1 85 ? -8.546 14.773 17.461 1.00 86.94 85 ARG A N 1
ATOM 677 C CA . ARG A 1 85 ? -9.542 15.598 16.750 1.00 86.94 85 ARG A CA 1
ATOM 678 C C . ARG A 1 85 ? -8.997 16.163 15.437 1.00 86.94 85 ARG A C 1
ATOM 680 O O . ARG A 1 85 ? -9.745 16.235 14.467 1.00 86.94 85 ARG A O 1
ATOM 687 N N . VAL A 1 86 ? -7.731 16.577 15.414 1.00 89.31 86 VAL A N 1
ATOM 688 C CA . VAL A 1 86 ? -7.080 17.086 14.197 1.00 89.31 86 VAL A CA 1
ATOM 689 C C . VAL A 1 86 ? -6.950 15.968 13.169 1.00 89.31 86 VAL A C 1
ATOM 691 O O . VAL A 1 86 ? -7.418 16.120 12.044 1.00 89.31 86 VAL A O 1
ATOM 694 N N . LEU A 1 87 ? -6.412 14.817 13.574 1.00 87.56 87 LEU A N 1
ATOM 695 C CA . LEU A 1 87 ? -6.199 13.693 12.665 1.00 87.56 87 LEU A CA 1
ATOM 696 C C . LEU A 1 87 ? -7.509 13.115 12.124 1.00 87.56 87 LEU A C 1
ATOM 698 O O . LEU A 1 87 ? -7.596 12.858 10.932 1.00 87.56 87 LEU A O 1
ATOM 702 N N . VAL A 1 88 ? -8.557 13.007 12.951 1.00 86.31 88 VAL A N 1
ATOM 703 C CA . VAL A 1 88 ? -9.892 12.559 12.506 1.00 86.31 88 VAL A CA 1
ATOM 704 C C . VAL A 1 88 ? -10.488 13.498 11.452 1.00 86.31 88 VAL A C 1
ATOM 706 O O . VAL A 1 88 ? -11.146 13.046 10.519 1.00 86.31 88 VAL A O 1
ATOM 709 N N . ARG A 1 89 ? -10.248 14.814 11.557 1.00 87.25 89 ARG A N 1
ATOM 710 C CA . ARG A 1 89 ? -10.669 15.771 10.516 1.00 87.25 89 ARG A CA 1
ATOM 711 C C . ARG A 1 89 ? -9.865 15.610 9.229 1.00 87.25 89 ARG A C 1
ATOM 713 O O . ARG A 1 89 ? -10.409 15.819 8.151 1.00 87.25 89 ARG A O 1
ATOM 720 N N . MET A 1 90 ? -8.590 15.249 9.344 1.00 89.00 90 MET A N 1
ATOM 721 C CA . MET A 1 90 ? -7.710 15.016 8.201 1.00 89.00 90 MET A CA 1
ATOM 722 C C . MET A 1 90 ? -7.895 13.634 7.570 1.00 89.00 90 MET A C 1
ATOM 724 O O . MET A 1 90 ? -7.457 13.454 6.440 1.00 89.00 90 MET A O 1
ATOM 728 N N . THR A 1 91 ? -8.561 12.681 8.236 1.00 86.81 91 THR A N 1
ATOM 729 C CA . THR A 1 91 ? -8.695 11.294 7.762 1.00 86.81 91 THR A CA 1
ATOM 730 C C . THR A 1 91 ? -9.209 11.211 6.333 1.00 86.81 91 THR A C 1
ATOM 732 O O . THR A 1 91 ? -8.628 10.487 5.545 1.00 86.81 91 THR A O 1
ATOM 735 N N . LEU A 1 92 ? -10.224 11.997 5.952 1.00 87.38 92 LEU A N 1
ATOM 736 C CA . LEU A 1 92 ? -10.729 11.968 4.575 1.00 87.38 92 LEU A CA 1
ATOM 737 C C . LEU A 1 92 ? -9.637 12.325 3.550 1.00 87.38 92 LEU A C 1
ATOM 739 O O . LEU A 1 92 ? -9.507 11.652 2.532 1.00 87.38 92 LEU A O 1
ATOM 743 N N . LEU A 1 93 ? -8.850 13.369 3.826 1.00 89.69 93 LEU A N 1
ATOM 744 C CA . LEU A 1 93 ? -7.752 13.791 2.955 1.00 89.69 93 LEU A CA 1
ATOM 745 C C . LEU A 1 93 ? -6.623 12.757 2.943 1.00 89.69 93 LEU A C 1
ATOM 747 O O . LEU A 1 93 ? -6.114 12.428 1.874 1.00 89.69 93 LEU A O 1
ATOM 751 N N . LEU A 1 94 ? -6.268 12.221 4.114 1.00 90.38 94 LEU A N 1
ATOM 752 C CA . LEU A 1 94 ? -5.255 11.176 4.249 1.00 90.38 94 LEU A CA 1
ATOM 753 C C . LEU A 1 94 ? -5.654 9.914 3.476 1.00 90.38 94 LEU A C 1
ATOM 755 O O . LEU A 1 94 ? -4.823 9.382 2.754 1.00 90.38 94 LEU A O 1
ATOM 759 N N . THR A 1 95 ? -6.926 9.515 3.511 1.00 88.62 95 THR A N 1
ATOM 760 C CA . THR A 1 95 ? -7.430 8.354 2.766 1.00 88.62 95 THR A CA 1
ATOM 761 C C . THR A 1 95 ? -7.393 8.577 1.260 1.00 88.62 95 THR A C 1
ATOM 763 O O . THR A 1 95 ? -6.964 7.694 0.522 1.00 88.62 95 THR A O 1
ATOM 766 N N . ILE A 1 96 ? -7.786 9.760 0.773 1.00 89.81 96 ILE A N 1
ATOM 767 C CA . ILE A 1 96 ? -7.682 10.092 -0.660 1.00 89.81 96 ILE A CA 1
ATOM 768 C C . ILE A 1 96 ? -6.222 10.014 -1.114 1.00 89.81 96 ILE A C 1
ATOM 770 O O . ILE A 1 96 ? -5.910 9.421 -2.150 1.00 89.81 96 ILE A O 1
ATOM 774 N N . PHE A 1 97 ? -5.319 10.588 -0.323 1.00 91.94 97 PHE A N 1
ATOM 775 C CA . PHE A 1 97 ? -3.900 10.591 -0.638 1.00 91.94 97 PHE A CA 1
ATOM 776 C C . PHE A 1 97 ? -3.293 9.184 -0.534 1.00 91.94 97 PHE A C 1
ATOM 778 O O . PHE A 1 97 ? -2.536 8.786 -1.413 1.00 91.94 97 PHE A O 1
ATOM 785 N N . GLY A 1 98 ? -3.709 8.382 0.448 1.00 90.12 98 GLY A N 1
ATOM 786 C CA . GLY A 1 98 ? -3.319 6.982 0.605 1.00 90.12 98 GLY A CA 1
ATOM 787 C C . GLY A 1 98 ? -3.740 6.118 -0.585 1.00 90.12 98 GLY A C 1
ATOM 788 O O . GLY A 1 98 ? -2.915 5.386 -1.124 1.00 90.12 98 GLY A O 1
ATOM 789 N N . ILE A 1 99 ? -4.982 6.257 -1.065 1.00 89.25 99 ILE A N 1
ATOM 790 C CA . ILE A 1 99 ? -5.469 5.561 -2.272 1.00 89.25 99 ILE A CA 1
ATOM 791 C C . ILE A 1 99 ? -4.670 5.989 -3.509 1.00 89.25 99 ILE A C 1
ATOM 793 O O . ILE A 1 99 ? -4.263 5.149 -4.315 1.00 89.25 99 ILE A O 1
ATOM 797 N N . THR A 1 100 ? -4.416 7.292 -3.648 1.00 91.12 100 THR A N 1
ATOM 798 C CA . THR A 1 100 ? -3.657 7.847 -4.777 1.00 91.12 100 THR A CA 1
ATOM 799 C C . THR A 1 100 ? -2.229 7.303 -4.790 1.00 91.12 100 THR A C 1
ATOM 801 O O . THR A 1 100 ? -1.788 6.745 -5.791 1.00 91.12 100 THR A O 1
ATOM 804 N N . LEU A 1 101 ? -1.526 7.382 -3.658 1.00 91.00 101 LEU A N 1
ATOM 805 C CA . LEU A 1 101 ? -0.163 6.877 -3.523 1.00 91.00 1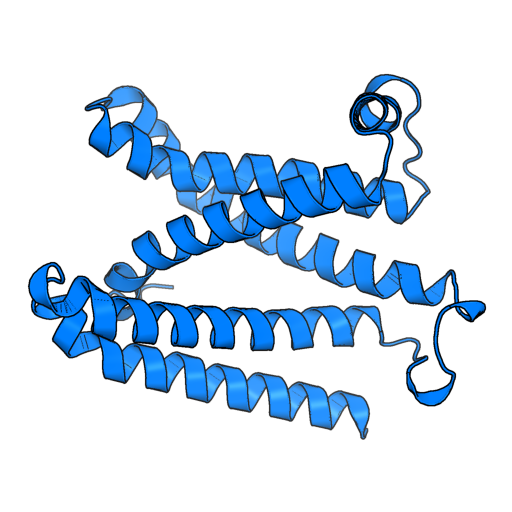01 LEU A CA 1
ATOM 806 C C . LEU A 1 101 ? -0.076 5.356 -3.673 1.00 91.00 101 LEU A C 1
ATOM 808 O O . LEU A 1 101 ? 0.869 4.873 -4.291 1.00 91.00 101 LEU A O 1
ATOM 812 N N . SER A 1 102 ? -1.055 4.606 -3.154 1.00 87.69 102 SER A N 1
ATOM 813 C CA . SER A 1 102 ? -1.139 3.148 -3.320 1.00 87.69 102 SER A CA 1
ATOM 814 C C . SER A 1 102 ? -1.232 2.759 -4.796 1.00 87.69 102 SER A C 1
ATOM 816 O O . SER A 1 102 ? -0.491 1.897 -5.267 1.00 87.69 102 SER A O 1
ATOM 818 N N . THR A 1 103 ? -2.077 3.467 -5.548 1.00 88.31 103 THR A N 1
ATOM 819 C CA . THR A 1 103 ? -2.232 3.261 -6.993 1.00 88.31 103 THR A CA 1
ATOM 820 C C . THR A 1 103 ? -0.939 3.586 -7.741 1.00 88.31 103 THR A C 1
ATOM 822 O O . THR A 1 103 ? -0.498 2.801 -8.581 1.00 88.31 103 THR A O 1
ATOM 825 N N . LEU A 1 104 ? -0.304 4.716 -7.405 1.00 88.31 104 LEU A N 1
ATOM 826 C CA . LEU A 1 104 ? 0.940 5.153 -8.036 1.00 88.31 104 LEU A CA 1
ATOM 827 C C . LEU A 1 104 ? 2.075 4.157 -7.790 1.00 88.31 104 LEU A C 1
ATOM 829 O O . LEU A 1 104 ? 2.649 3.647 -8.746 1.00 88.31 104 LEU A O 1
ATOM 833 N N . HIS A 1 105 ? 2.368 3.807 -6.535 1.00 89.19 105 HIS A N 1
ATOM 834 C CA . HIS A 1 105 ? 3.540 2.978 -6.252 1.00 89.19 105 HIS A CA 1
ATOM 835 C C . HIS A 1 105 ? 3.394 1.540 -6.773 1.00 89.19 105 HIS A C 1
ATOM 837 O O . HIS A 1 105 ? 4.391 0.953 -7.186 1.00 89.19 105 HIS A O 1
ATOM 843 N N . GLN A 1 106 ? 2.184 0.962 -6.770 1.00 88.75 106 GLN A N 1
ATOM 844 C CA . GLN A 1 106 ? 1.950 -0.385 -7.310 1.00 88.75 106 GLN A CA 1
ATOM 845 C C . GLN A 1 106 ? 2.104 -0.414 -8.834 1.00 88.75 106 GLN A C 1
ATOM 847 O O . GLN A 1 106 ? 2.741 -1.318 -9.377 1.00 88.75 106 GLN A O 1
ATOM 852 N N . SER A 1 107 ? 1.582 0.606 -9.521 1.00 87.38 107 SER A N 1
ATOM 853 C CA . SER A 1 107 ? 1.746 0.756 -10.969 1.00 87.38 107 SER A CA 1
ATOM 854 C C . SER A 1 107 ? 3.216 0.986 -11.345 1.00 87.38 107 SER A C 1
ATOM 856 O O . SER A 1 107 ? 3.758 0.280 -12.199 1.00 87.38 107 SER A O 1
ATOM 858 N N . SER A 1 108 ? 3.906 1.899 -10.651 1.00 85.81 108 SER A N 1
ATOM 859 C CA . SER A 1 108 ? 5.317 2.215 -10.910 1.00 85.81 108 SER A CA 1
ATOM 860 C C . SER A 1 108 ? 6.248 1.038 -10.577 1.00 85.81 108 SER A C 1
ATOM 862 O O . SER A 1 108 ? 7.235 0.825 -11.281 1.00 85.81 108 SER A O 1
ATOM 864 N N . LEU A 1 109 ? 5.910 0.193 -9.590 1.00 85.62 109 LEU A N 1
ATOM 865 C CA . LEU A 1 109 ? 6.620 -1.069 -9.338 1.00 85.62 109 LEU A CA 1
ATOM 866 C C . LEU A 1 109 ? 6.479 -2.036 -10.525 1.00 85.62 109 LEU A C 1
ATOM 868 O O . LEU A 1 109 ? 7.473 -2.610 -10.964 1.00 85.62 109 LEU A O 1
ATOM 872 N N . GLY A 1 110 ? 5.284 -2.156 -11.110 1.00 84.56 110 GLY A N 1
ATOM 873 C CA . GLY A 1 110 ? 5.083 -2.900 -12.358 1.00 84.56 110 GLY A CA 1
ATOM 874 C C . GLY A 1 110 ? 5.849 -2.305 -13.550 1.00 84.56 110 GLY A C 1
ATOM 875 O O . GLY A 1 110 ? 6.332 -3.044 -14.406 1.00 84.56 110 GLY A O 1
ATOM 876 N N . ALA A 1 111 ? 6.031 -0.982 -13.593 1.00 85.25 111 ALA A N 1
ATOM 877 C CA . ALA A 1 111 ? 6.806 -0.309 -14.638 1.00 85.25 111 ALA A CA 1
ATOM 878 C C . ALA A 1 111 ? 8.320 -0.567 -14.537 1.00 85.25 111 ALA A C 1
ATOM 880 O O . ALA A 1 111 ? 8.990 -0.620 -15.569 1.00 85.25 111 ALA A O 1
ATOM 881 N N . LEU A 1 112 ? 8.871 -0.808 -13.338 1.00 85.38 112 LEU A N 1
ATOM 882 C CA . LEU A 1 112 ? 10.285 -1.197 -13.180 1.00 85.38 112 LEU A CA 1
ATOM 883 C C . LEU A 1 112 ? 10.629 -2.440 -14.008 1.00 85.38 112 LEU A C 1
ATOM 885 O O . LEU A 1 112 ? 11.701 -2.527 -14.609 1.00 85.38 112 LEU A O 1
ATOM 889 N N . PHE A 1 113 ? 9.690 -3.378 -14.087 1.00 84.00 113 PHE A N 1
ATOM 890 C CA . PHE A 1 113 ? 9.833 -4.606 -14.853 1.00 84.00 113 PHE A CA 1
ATOM 891 C C . PHE A 1 113 ? 9.837 -4.385 -16.376 1.00 84.00 113 PHE A C 1
ATOM 893 O O . PHE A 1 113 ? 10.422 -5.185 -17.104 1.00 84.00 113 PHE A O 1
ATOM 900 N N . LEU A 1 114 ? 9.286 -3.273 -16.875 1.00 84.06 114 LEU A N 1
ATOM 901 C CA . LEU A 1 114 ? 9.404 -2.901 -18.291 1.00 84.06 114 LEU A CA 1
ATOM 902 C C . LEU A 1 114 ? 10.827 -2.471 -18.664 1.00 84.06 114 LEU A C 1
ATOM 904 O O . LEU A 1 114 ? 11.262 -2.704 -19.790 1.00 84.06 114 LEU A O 1
ATOM 908 N N . ILE A 1 115 ? 11.545 -1.857 -17.719 1.00 82.81 115 ILE A N 1
ATOM 909 C CA . ILE A 1 115 ? 12.888 -1.289 -17.921 1.00 82.81 115 ILE A CA 1
ATOM 910 C C . ILE A 1 115 ? 13.972 -2.367 -17.788 1.00 82.81 115 ILE A C 1
ATOM 912 O O . ILE A 1 115 ? 15.070 -2.221 -18.324 1.00 82.81 115 ILE A O 1
ATOM 916 N N . VAL A 1 116 ? 13.665 -3.481 -17.116 1.00 81.12 116 VAL A N 1
ATOM 917 C CA . VAL A 1 116 ? 14.599 -4.597 -16.913 1.00 81.12 116 VAL A CA 1
ATOM 918 C C . VAL A 1 116 ? 14.046 -5.900 -17.515 1.00 81.12 116 VAL A C 1
ATOM 920 O O . VAL A 1 116 ? 13.803 -6.869 -16.790 1.00 81.12 116 VAL A O 1
ATOM 923 N N . PRO A 1 117 ? 13.869 -5.973 -18.850 1.00 73.25 117 PRO A N 1
ATOM 924 C CA . PRO A 1 117 ? 13.240 -7.122 -19.505 1.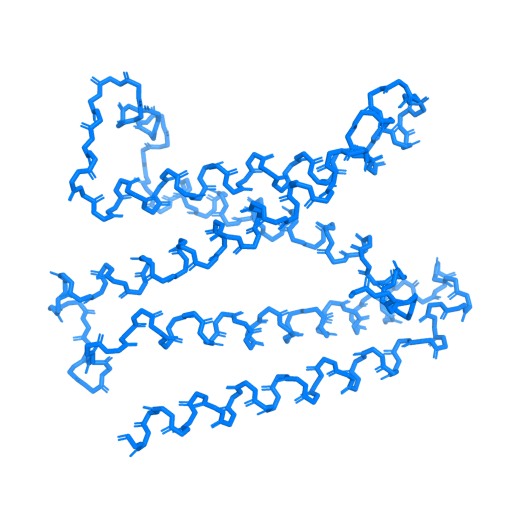00 73.25 117 PRO A CA 1
ATOM 925 C C . PRO A 1 117 ? 14.034 -8.423 -19.322 1.00 73.25 117 PRO A C 1
ATOM 927 O O . PRO A 1 117 ? 13.448 -9.496 -19.260 1.00 73.25 117 PRO A O 1
ATOM 930 N N . SER A 1 118 ? 15.360 -8.348 -19.161 1.00 73.81 118 SER A N 1
ATOM 931 C CA . SER A 1 118 ? 16.229 -9.520 -18.970 1.00 73.81 118 SER A CA 1
ATOM 932 C C . SER A 1 118 ? 16.027 -10.248 -17.637 1.00 73.81 118 SER A C 1
ATOM 934 O O . SER A 1 118 ? 16.501 -11.370 -17.474 1.00 73.81 118 SER A O 1
ATOM 936 N N . LYS A 1 119 ? 15.341 -9.624 -16.671 1.00 76.31 119 LYS A N 1
ATOM 937 C CA . LYS A 1 119 ? 14.989 -10.241 -15.383 1.00 76.31 119 LYS A CA 1
ATOM 938 C C . LYS A 1 119 ? 13.621 -10.922 -15.408 1.00 76.31 119 LYS A C 1
ATOM 940 O O . LYS A 1 119 ? 13.267 -11.578 -14.432 1.00 76.31 119 LYS A O 1
ATOM 945 N N . LEU A 1 120 ? 12.869 -10.787 -16.501 1.00 80.19 120 LEU A N 1
ATOM 946 C CA . LEU A 1 120 ? 11.563 -11.404 -16.680 1.00 80.19 120 LEU A CA 1
ATOM 947 C C . LEU A 1 120 ? 11.620 -12.525 -17.705 1.00 80.19 120 LEU A C 1
ATOM 949 O O . LEU A 1 120 ? 12.245 -12.420 -18.757 1.00 80.19 120 LEU A O 1
ATOM 953 N N . HIS A 1 121 ? 10.892 -13.596 -17.412 1.00 81.19 121 HIS A N 1
ATOM 954 C CA . HIS A 1 121 ? 10.676 -14.639 -18.395 1.00 81.19 121 HIS A CA 1
ATOM 955 C C . HIS A 1 121 ? 9.786 -14.097 -19.534 1.00 81.19 121 HIS A C 1
ATOM 957 O O . HIS A 1 121 ? 8.766 -13.471 -19.234 1.00 81.19 121 HIS A O 1
ATOM 963 N N . PRO A 1 122 ? 10.089 -14.371 -20.819 1.00 79.69 122 PRO A N 1
ATOM 964 C CA . PRO A 1 122 ? 9.353 -13.813 -21.960 1.00 79.69 122 PRO A CA 1
ATOM 965 C C . PRO A 1 122 ? 7.829 -14.008 -21.912 1.00 79.69 122 PRO A C 1
ATOM 967 O O . PRO A 1 122 ? 7.086 -13.122 -22.308 1.00 79.69 122 PRO A O 1
ATOM 970 N N . LEU A 1 123 ? 7.351 -15.126 -21.349 1.00 80.75 123 LEU A N 1
ATOM 971 C CA . LEU A 1 123 ? 5.913 -15.408 -21.159 1.00 80.75 123 LEU A CA 1
ATOM 972 C C . LEU A 1 123 ? 5.179 -14.429 -20.222 1.00 80.75 123 LEU A C 1
ATOM 974 O O . LEU A 1 123 ? 3.952 -14.394 -20.213 1.00 80.75 123 LEU A O 1
ATOM 978 N N . TRP A 1 124 ? 5.913 -13.685 -19.398 1.00 79.25 124 TRP A N 1
ATOM 979 C CA . TRP A 1 124 ? 5.366 -12.737 -18.426 1.00 79.25 124 TRP A CA 1
ATOM 980 C C . TRP A 1 124 ? 5.570 -11.284 -18.852 1.00 79.25 124 TRP A C 1
ATOM 982 O O . TRP A 1 124 ? 5.033 -10.383 -18.211 1.00 79.25 124 TRP A O 1
ATOM 992 N N . TYR A 1 125 ? 6.335 -11.041 -19.919 1.00 82.75 125 TYR A N 1
ATOM 993 C CA . TYR A 1 125 ? 6.589 -9.694 -20.405 1.00 82.75 125 TYR A CA 1
ATOM 994 C C . TYR A 1 125 ? 5.383 -9.167 -21.190 1.00 82.75 125 TYR A C 1
ATOM 996 O O . TYR A 1 125 ? 4.906 -9.799 -22.128 1.00 82.75 125 TYR A O 1
ATOM 1004 N N . SER A 1 126 ? 4.892 -7.990 -20.809 1.00 83.94 126 SER A N 1
ATOM 1005 C CA . SER A 1 126 ? 3.816 -7.283 -21.505 1.00 83.94 126 SER A CA 1
ATOM 1006 C C . SER A 1 126 ? 3.904 -5.792 -21.204 1.00 83.94 126 SER A C 1
ATOM 1008 O O . SER A 1 126 ? 4.201 -5.407 -20.075 1.00 83.94 126 SER A O 1
ATOM 1010 N N . SER A 1 127 ? 3.582 -4.933 -22.172 1.00 85.31 127 SER A N 1
ATOM 1011 C CA . SER A 1 127 ? 3.509 -3.481 -21.953 1.00 85.31 127 SER A CA 1
ATOM 1012 C C . SER A 1 127 ? 2.458 -3.086 -20.903 1.00 85.31 127 SER A C 1
ATOM 1014 O O . SER A 1 127 ? 2.565 -2.022 -20.301 1.00 85.31 127 SER A O 1
ATOM 1016 N N . TYR A 1 128 ? 1.484 -3.962 -20.625 1.00 85.31 128 TYR A N 1
ATOM 1017 C CA . TYR A 1 128 ? 0.438 -3.762 -19.616 1.00 85.31 128 TYR A CA 1
ATOM 1018 C C . TYR A 1 128 ? 0.834 -4.216 -18.199 1.00 85.31 128 TYR A C 1
ATOM 1020 O O . TYR A 1 128 ? -0.006 -4.219 -17.299 1.00 85.31 128 TYR A O 1
ATOM 1028 N N . LEU A 1 129 ? 2.106 -4.566 -17.961 1.00 86.00 129 LEU A N 1
ATOM 1029 C CA . LEU A 1 129 ? 2.615 -4.953 -16.636 1.00 86.00 129 LEU A CA 1
ATOM 1030 C C . LEU A 1 129 ? 2.213 -3.999 -15.490 1.00 86.00 129 LEU A C 1
ATOM 1032 O O . LEU A 1 129 ? 1.762 -4.511 -14.465 1.00 86.00 129 LEU A O 1
ATOM 1036 N N . PRO A 1 130 ? 2.271 -2.659 -15.632 1.00 86.88 130 PRO A N 1
ATOM 1037 C CA . PRO A 1 130 ? 1.820 -1.739 -14.581 1.00 86.88 130 PRO A CA 1
ATOM 1038 C C . PRO A 1 130 ? 0.358 -1.962 -14.162 1.00 86.88 130 PRO A C 1
ATOM 1040 O O . PRO A 1 130 ? 0.035 -1.999 -12.974 1.00 86.88 130 PRO A O 1
ATOM 1043 N N . VAL A 1 131 ? -0.524 -2.198 -15.139 1.00 87.00 131 VAL A N 1
ATOM 1044 C CA . VAL A 1 131 ? -1.953 -2.454 -14.904 1.00 87.00 131 VAL A CA 1
ATOM 1045 C C . VAL A 1 131 ? -2.152 -3.823 -14.258 1.00 87.00 131 VAL A C 1
ATOM 1047 O O . VAL A 1 131 ? -2.908 -3.945 -13.296 1.00 87.00 131 VAL A O 1
ATOM 1050 N N . PHE A 1 132 ? -1.444 -4.851 -14.732 1.00 87.88 132 PHE A N 1
ATOM 1051 C CA . PHE A 1 132 ? -1.519 -6.190 -14.148 1.00 87.88 132 PHE A CA 1
ATOM 1052 C C . PHE A 1 132 ? -1.065 -6.216 -12.686 1.00 87.88 132 PHE A C 1
ATOM 1054 O O . PHE A 1 132 ? -1.730 -6.838 -11.854 1.00 87.88 132 PHE A O 1
ATOM 1061 N N . PHE A 1 133 ? 0.019 -5.513 -12.351 1.00 86.75 133 PHE A N 1
ATOM 1062 C CA . PHE A 1 133 ? 0.483 -5.370 -10.970 1.00 86.75 133 PHE A CA 1
ATOM 1063 C C . PHE A 1 133 ? -0.571 -4.681 -10.101 1.00 86.75 133 PHE A C 1
ATOM 1065 O O . PHE A 1 133 ? -0.941 -5.213 -9.055 1.00 86.75 133 PHE A O 1
ATOM 1072 N N . PHE A 1 134 ? -1.148 -3.576 -10.575 1.00 88.75 134 PHE A N 1
ATOM 1073 C CA . PHE A 1 134 ? -2.214 -2.890 -9.851 1.00 88.75 134 PHE A CA 1
ATOM 1074 C C . PHE A 1 134 ? -3.435 -3.794 -9.600 1.00 88.75 134 PHE A C 1
ATOM 1076 O O . PHE A 1 134 ? -3.811 -4.012 -8.448 1.00 88.75 134 PHE A O 1
ATOM 1083 N N . VAL A 1 135 ? -4.018 -4.391 -10.644 1.00 88.69 135 VAL A N 1
ATOM 1084 C CA . VAL A 1 135 ? -5.222 -5.237 -10.515 1.00 88.69 135 VAL A CA 1
ATOM 1085 C C . VAL A 1 135 ? -4.957 -6.459 -9.626 1.00 88.69 135 VAL A C 1
ATOM 1087 O O . VAL A 1 135 ? -5.785 -6.804 -8.780 1.00 88.69 135 VAL A O 1
ATOM 1090 N N . SER A 1 136 ? -3.787 -7.092 -9.760 1.00 88.56 136 SER A N 1
ATOM 1091 C CA . SER A 1 136 ? -3.415 -8.236 -8.917 1.00 88.56 136 SER A CA 1
ATOM 1092 C C . SER A 1 136 ? -3.238 -7.854 -7.441 1.00 88.56 136 SER A C 1
ATOM 1094 O O . SER A 1 136 ? -3.682 -8.600 -6.569 1.00 88.56 136 SER A O 1
ATOM 1096 N N . SER A 1 137 ? -2.682 -6.672 -7.144 1.00 88.94 137 SER A N 1
ATOM 1097 C CA . SER A 1 137 ? -2.533 -6.180 -5.767 1.00 88.94 137 SER A CA 1
ATOM 1098 C C . SER A 1 137 ? -3.879 -5.926 -5.081 1.00 88.94 137 SER A C 1
ATOM 1100 O O . SER A 1 137 ? -4.021 -6.223 -3.895 1.00 88.94 137 SER A O 1
ATOM 1102 N N . VAL A 1 138 ? -4.899 -5.476 -5.825 1.00 89.19 138 VAL A N 1
ATOM 1103 C CA . VAL A 1 138 ? -6.270 -5.344 -5.304 1.00 89.19 138 VAL A CA 1
ATOM 1104 C C . VAL A 1 138 ? -6.820 -6.716 -4.914 1.00 89.19 138 VAL A C 1
ATOM 1106 O O . VAL A 1 138 ? -7.312 -6.883 -3.800 1.00 89.19 138 VAL A O 1
ATOM 1109 N N . ALA A 1 139 ? -6.699 -7.720 -5.789 1.00 89.88 139 ALA A N 1
ATOM 1110 C CA . ALA A 1 139 ? -7.152 -9.078 -5.481 1.00 89.88 139 ALA A CA 1
ATOM 1111 C C . ALA A 1 139 ? -6.415 -9.675 -4.267 1.00 89.88 139 ALA A C 1
ATOM 1113 O O . ALA A 1 139 ? -7.048 -10.276 -3.394 1.00 89.88 139 ALA A O 1
ATOM 1114 N N . ALA A 1 140 ? -5.098 -9.467 -4.181 1.00 89.25 140 ALA A N 1
ATOM 1115 C CA . ALA A 1 140 ? -4.287 -9.899 -3.047 1.00 89.25 140 ALA A CA 1
ATOM 1116 C C . ALA A 1 140 ? -4.717 -9.212 -1.740 1.00 89.25 140 ALA A C 1
ATOM 1118 O O . ALA A 1 140 ? -4.914 -9.890 -0.734 1.00 89.25 140 ALA A O 1
ATOM 1119 N N . GLY A 1 141 ? -4.946 -7.895 -1.762 1.00 86.50 141 GLY A N 1
ATOM 1120 C CA . GLY A 1 141 ? -5.402 -7.133 -0.599 1.00 86.50 141 GLY A CA 1
ATOM 1121 C C . GLY A 1 141 ? -6.766 -7.596 -0.084 1.00 86.50 141 GLY A C 1
ATOM 1122 O O . GLY A 1 141 ? -6.922 -7.847 1.109 1.00 86.50 141 GLY A O 1
ATOM 1123 N N . LEU A 1 142 ? -7.739 -7.796 -0.981 1.00 87.62 142 LEU A N 1
ATOM 1124 C CA . LEU A 1 142 ? -9.062 -8.323 -0.616 1.00 87.62 142 LEU A CA 1
ATOM 1125 C C . LEU A 1 142 ? -8.958 -9.727 -0.002 1.00 87.62 142 LEU A C 1
ATOM 1127 O O . LEU A 1 142 ? -9.625 -10.023 0.989 1.00 87.62 142 LEU A O 1
ATOM 1131 N N . SER A 1 143 ? -8.093 -10.575 -0.562 1.00 88.38 143 SER A N 1
ATOM 1132 C CA . SER A 1 143 ? -7.856 -11.932 -0.061 1.00 88.38 143 SER A CA 1
ATOM 1133 C C . SER A 1 143 ? -7.193 -11.928 1.319 1.00 88.38 143 SER A C 1
ATOM 1135 O O . SER A 1 143 ? -7.588 -12.707 2.185 1.00 88.38 143 SER A O 1
ATOM 1137 N N . MET A 1 144 ? -6.236 -11.025 1.555 1.00 85.19 144 MET A N 1
ATOM 1138 C CA . MET A 1 144 ? -5.563 -10.886 2.849 1.00 85.19 144 MET A CA 1
ATOM 1139 C C . MET A 1 144 ? -6.538 -10.455 3.951 1.00 85.19 144 MET A C 1
ATOM 1141 O O . MET A 1 144 ? -6.544 -11.050 5.024 1.00 85.19 144 MET A O 1
ATOM 1145 N N . VAL A 1 145 ? -7.429 -9.497 3.668 1.00 82.19 145 VAL A N 1
ATOM 1146 C CA . VAL A 1 145 ? -8.460 -9.059 4.629 1.00 82.19 145 VAL A CA 1
ATOM 1147 C C . VAL A 1 145 ? -9.402 -10.210 5.002 1.00 82.19 145 VAL A C 1
ATOM 1149 O O . VAL A 1 145 ? -9.754 -10.366 6.171 1.00 82.19 145 VAL A O 1
ATOM 1152 N N . ILE A 1 146 ? -9.790 -11.052 4.036 1.00 84.19 146 ILE A N 1
ATOM 1153 C CA . ILE A 1 146 ? -10.592 -12.259 4.307 1.00 84.19 146 ILE A CA 1
ATOM 1154 C C . ILE A 1 146 ? -9.807 -13.248 5.175 1.00 84.19 146 ILE A C 1
ATOM 1156 O O . ILE A 1 146 ? -10.350 -13.779 6.147 1.00 84.19 146 ILE A O 1
ATOM 1160 N N . PHE A 1 147 ? -8.545 -13.505 4.828 1.00 85.88 147 PHE A N 1
ATOM 1161 C CA . PHE A 1 147 ? -7.683 -14.441 5.546 1.00 85.88 147 PHE A CA 1
ATOM 1162 C C . PHE A 1 147 ? -7.516 -14.038 7.012 1.00 85.88 147 PHE A C 1
ATOM 1164 O O . PHE A 1 147 ? -7.775 -14.836 7.913 1.00 85.88 147 PHE A O 1
ATOM 1171 N N . GLU A 1 148 ? -7.157 -12.786 7.266 1.00 81.50 148 GLU A N 1
ATOM 1172 C CA . GLU A 1 148 ? -6.976 -12.283 8.622 1.00 81.50 148 GLU A CA 1
ATOM 1173 C C . GLU A 1 148 ? -8.284 -12.173 9.392 1.00 81.50 148 GLU A C 1
ATOM 1175 O O . GLU A 1 148 ? -8.318 -12.526 10.568 1.00 81.50 148 GLU A O 1
ATOM 1180 N N . GLY A 1 149 ? -9.373 -11.752 8.740 1.00 78.25 149 GLY A N 1
ATOM 1181 C CA . GLY A 1 149 ? -10.702 -11.758 9.348 1.00 78.25 149 GLY A CA 1
ATOM 1182 C C . GLY A 1 149 ? -11.098 -13.162 9.810 1.00 78.25 149 GLY A C 1
ATOM 1183 O O . GLY A 1 149 ? -11.578 -13.341 10.928 1.00 78.25 149 GLY A O 1
ATOM 1184 N N . THR A 1 150 ? -10.806 -14.178 8.994 1.00 81.56 150 THR A N 1
ATOM 1185 C CA . THR A 1 150 ? -11.048 -15.589 9.329 1.00 81.56 150 THR A CA 1
ATOM 1186 C C . THR A 1 150 ? -10.153 -16.060 10.477 1.00 81.56 150 THR A C 1
ATOM 1188 O O . THR A 1 150 ? -10.617 -16.760 11.379 1.00 81.56 150 THR A O 1
ATOM 1191 N N . LEU A 1 151 ? -8.872 -15.675 10.478 1.00 82.50 151 LEU A N 1
ATOM 1192 C CA . LEU A 1 151 ? -7.927 -16.035 11.535 1.00 82.50 151 LEU A CA 1
ATOM 1193 C C . LEU A 1 151 ? -8.299 -15.379 12.872 1.00 82.50 151 LEU A C 1
ATOM 1195 O O . LEU A 1 151 ? -8.312 -16.054 13.901 1.00 82.50 151 LEU A O 1
ATOM 1199 N N . ALA A 1 152 ? -8.673 -14.099 12.854 1.00 79.44 152 ALA A N 1
ATOM 1200 C CA . ALA A 1 152 ? -9.138 -13.368 14.026 1.00 79.44 152 ALA A CA 1
ATOM 1201 C C . ALA A 1 152 ? -10.429 -13.975 14.590 1.00 79.44 152 ALA A C 1
ATOM 1203 O O . ALA A 1 152 ? -10.523 -14.193 15.795 1.00 79.44 152 ALA A O 1
ATOM 1204 N N . HIS A 1 153 ? -11.380 -14.349 13.728 1.00 76.94 153 HIS A N 1
ATOM 1205 C CA . HIS A 1 153 ? -12.614 -15.010 14.154 1.00 76.94 153 HIS A CA 1
ATOM 1206 C C . HIS A 1 153 ? -12.379 -16.425 14.706 1.00 76.94 153 HIS A C 1
ATOM 1208 O O . HIS A 1 153 ? -13.197 -16.934 15.465 1.00 76.94 153 HIS A O 1
ATOM 1214 N N . ARG A 1 154 ? -11.271 -17.086 14.351 1.00 79.38 154 ARG A N 1
ATOM 1215 C CA . ARG A 1 154 ? -10.885 -18.376 14.945 1.00 79.38 154 ARG A CA 1
ATOM 1216 C C . ARG A 1 154 ? -10.140 -18.222 16.269 1.00 79.38 154 ARG A C 1
ATOM 1218 O O . ARG A 1 154 ? -10.401 -18.989 17.187 1.00 79.38 154 ARG A O 1
ATOM 1225 N N . GLY A 1 155 ? -9.208 -17.273 16.356 1.00 77.06 155 GLY A N 1
ATOM 1226 C CA . GLY A 1 155 ? -8.305 -17.121 17.503 1.00 77.06 155 GLY A CA 1
ATOM 1227 C C . GLY A 1 155 ? -8.787 -16.170 18.602 1.00 77.06 155 GLY A C 1
ATOM 1228 O O . GLY A 1 155 ? -8.347 -16.302 19.737 1.00 77.06 155 GLY A O 1
ATOM 1229 N N . PHE A 1 156 ? -9.673 -15.224 18.280 1.00 77.62 156 PHE A N 1
ATOM 1230 C CA . PHE A 1 156 ? -10.128 -14.159 19.186 1.00 77.62 156 PHE A CA 1
ATOM 1231 C C . PHE A 1 156 ? -11.655 -14.011 19.214 1.00 77.62 156 PHE A C 1
ATOM 1233 O O . PHE A 1 156 ? -12.170 -12.944 19.553 1.00 77.62 156 PHE A O 1
ATOM 1240 N N . ALA A 1 157 ? -12.392 -15.070 18.859 1.00 72.38 157 ALA A N 1
ATOM 1241 C CA . ALA A 1 157 ? -13.857 -15.074 18.820 1.00 72.38 157 ALA A CA 1
ATOM 1242 C C . ALA A 1 157 ? -14.493 -14.593 20.138 1.00 72.38 157 ALA A C 1
ATOM 1244 O O . ALA A 1 157 ? -15.540 -13.954 20.139 1.00 72.38 157 ALA A O 1
ATOM 1245 N N . ASP A 1 158 ? -13.852 -14.892 21.264 1.00 70.56 158 ASP A N 1
ATOM 1246 C CA . ASP A 1 158 ? -14.261 -14.533 22.620 1.00 70.56 158 ASP A CA 1
ATOM 1247 C C . ASP A 1 158 ? -14.179 -13.024 22.906 1.00 70.56 158 ASP A C 1
ATOM 1249 O O . ASP A 1 158 ? -14.926 -12.521 23.743 1.00 70.56 158 ASP A O 1
ATOM 1253 N N . LYS A 1 159 ? -13.319 -12.290 22.189 1.00 72.50 159 LYS A N 1
ATOM 1254 C CA . LYS A 1 159 ? -13.089 -10.844 22.372 1.00 72.50 159 LYS A CA 1
ATOM 1255 C C . LYS A 1 159 ? -13.798 -9.973 21.336 1.00 72.50 159 LYS A C 1
ATOM 1257 O O . LYS A 1 159 ? -13.697 -8.748 21.397 1.00 72.50 159 LYS A O 1
ATOM 1262 N N . MET A 1 160 ? -14.474 -10.586 20.365 1.00 74.06 160 MET A N 1
ATOM 1263 C CA . MET A 1 160 ? -15.182 -9.878 19.300 1.00 74.06 160 MET A CA 1
ATOM 1264 C C . MET A 1 160 ? -16.599 -9.511 19.731 1.00 74.06 160 MET A C 1
ATOM 1266 O O . MET A 1 160 ? -17.318 -10.334 20.298 1.00 74.06 160 MET A O 1
ATOM 1270 N N . ASP A 1 161 ? -17.003 -8.284 19.409 1.00 72.50 161 ASP A N 1
ATOM 1271 C CA . ASP A 1 161 ? -18.360 -7.805 19.654 1.00 72.50 161 ASP A CA 1
ATOM 1272 C C . ASP A 1 161 ? -19.388 -8.602 18.831 1.00 72.50 161 ASP A C 1
ATOM 1274 O O . ASP A 1 161 ? -19.103 -9.074 17.723 1.00 72.50 161 ASP A O 1
ATOM 1278 N N . GLU A 1 162 ? -20.604 -8.735 19.353 1.00 68.88 162 GLU A N 1
ATOM 1279 C CA . GLU A 1 162 ? -21.675 -9.531 18.744 1.00 68.88 162 GLU A CA 1
ATOM 1280 C C . GLU A 1 162 ? -22.102 -8.967 17.378 1.00 68.88 162 GLU A C 1
ATOM 1282 O O . GLU A 1 162 ? -22.459 -9.718 16.465 1.00 68.88 162 GLU A O 1
ATOM 1287 N N . GLU A 1 163 ? -21.991 -7.649 17.183 1.00 67.12 163 GLU A N 1
ATOM 1288 C CA . GLU A 1 163 ? -22.192 -7.009 15.877 1.00 67.12 163 GLU A CA 1
ATOM 1289 C C . GLU A 1 163 ? -21.138 -7.463 14.851 1.00 67.12 163 GLU A C 1
ATOM 1291 O O . GLU A 1 163 ? -21.471 -7.724 13.691 1.00 67.12 163 GLU A O 1
ATOM 1296 N N . HIS A 1 164 ? -19.882 -7.621 15.277 1.00 68.44 164 HIS A N 1
ATOM 1297 C CA . HIS A 1 164 ? -18.767 -8.013 14.414 1.00 68.44 164 HIS A CA 1
ATOM 1298 C C . HIS A 1 164 ? -18.878 -9.480 13.982 1.00 68.44 164 HIS A C 1
ATOM 1300 O O . HIS A 1 164 ? -18.654 -9.793 12.815 1.00 68.44 164 HIS A O 1
ATOM 1306 N N . LYS A 1 165 ? -19.307 -10.367 14.889 1.00 70.12 165 LYS A N 1
ATOM 1307 C CA . LYS A 1 165 ? -19.592 -11.779 14.573 1.00 70.12 165 LYS A CA 1
ATOM 1308 C C . LYS A 1 165 ? -20.735 -11.914 13.568 1.00 70.12 165 LYS A C 1
ATOM 1310 O O . LYS A 1 165 ? -20.631 -12.662 12.604 1.00 70.12 165 LYS A O 1
ATOM 1315 N N . ARG A 1 166 ? -21.815 -11.143 13.745 1.00 70.06 166 ARG A N 1
ATOM 1316 C CA . ARG A 1 166 ? -22.985 -11.173 12.846 1.00 70.06 166 ARG A CA 1
ATOM 1317 C C . ARG A 1 166 ? -22.707 -10.602 11.457 1.00 70.06 166 ARG A C 1
ATOM 1319 O O . ARG A 1 166 ? -23.350 -11.009 10.493 1.00 70.06 166 ARG A O 1
ATOM 1326 N N . THR A 1 167 ? -21.801 -9.632 11.344 1.00 71.12 167 THR A N 1
ATOM 1327 C CA . THR A 1 167 ? -21.471 -8.991 10.060 1.00 71.12 167 THR A CA 1
ATOM 1328 C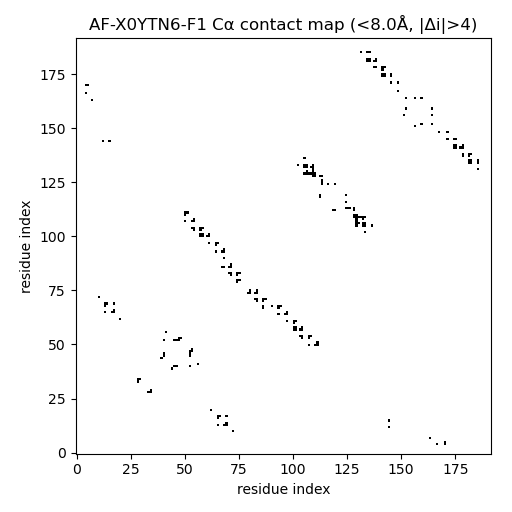 C . THR A 1 167 ? -20.303 -9.646 9.323 1.00 71.12 167 THR A C 1
ATOM 1330 O O . THR A 1 167 ? -20.175 -9.417 8.117 1.00 71.12 167 THR A O 1
ATOM 1333 N N . ALA A 1 168 ? -19.512 -10.496 9.989 1.00 72.12 168 ALA A N 1
ATOM 1334 C CA . ALA A 1 168 ? -18.331 -11.151 9.425 1.00 72.12 168 ALA A CA 1
ATOM 1335 C C . ALA A 1 168 ? -18.623 -11.885 8.105 1.00 72.12 168 ALA A C 1
ATOM 1337 O O . ALA A 1 168 ? -17.991 -11.585 7.092 1.00 72.12 168 ALA A O 1
ATOM 1338 N N . ASP A 1 169 ? -19.634 -12.757 8.071 1.00 74.56 169 ASP A N 1
ATOM 1339 C CA . ASP A 1 169 ? -19.961 -13.545 6.873 1.00 74.56 169 ASP A CA 1
ATOM 1340 C C . ASP A 1 169 ? -20.371 -12.663 5.686 1.00 74.56 169 ASP A C 1
ATOM 1342 O O . ASP A 1 169 ? -19.960 -12.887 4.547 1.00 74.56 169 ASP A O 1
ATOM 1346 N N . GLY A 1 170 ? -21.146 -11.605 5.945 1.00 77.75 170 GLY A N 1
ATOM 1347 C CA . GLY A 1 170 ? -21.564 -10.656 4.913 1.00 77.75 170 GLY A CA 1
ATOM 1348 C C . GLY A 1 170 ? -20.397 -9.845 4.345 1.00 77.75 170 GLY A C 1
ATOM 1349 O O . GLY A 1 170 ? -20.364 -9.566 3.144 1.00 77.75 170 GLY A O 1
ATOM 1350 N N . VAL A 1 171 ? -19.429 -9.491 5.192 1.00 76.62 171 VAL A N 1
ATOM 1351 C CA . VAL A 1 171 ? -18.209 -8.777 4.796 1.00 76.62 171 VAL A CA 1
ATOM 1352 C C . VAL A 1 171 ? -17.286 -9.694 3.990 1.00 76.62 171 VAL A C 1
ATOM 1354 O O . VAL A 1 171 ? -16.837 -9.297 2.915 1.00 76.62 171 VAL A O 1
ATOM 1357 N N . VAL A 1 172 ? -17.078 -10.936 4.438 1.00 82.56 172 VAL A N 1
ATOM 1358 C CA . VAL A 1 172 ? -16.282 -11.946 3.723 1.00 82.56 172 VAL A CA 1
ATOM 1359 C C . VAL A 1 172 ? -16.882 -12.248 2.351 1.00 82.56 172 VAL A C 1
ATOM 1361 O O . VAL A 1 172 ? -16.168 -12.214 1.350 1.00 82.56 172 VAL A O 1
ATOM 1364 N N . LEU A 1 173 ? -18.198 -12.461 2.263 1.00 84.19 173 LEU A N 1
ATOM 1365 C CA . LEU A 1 173 ? -18.886 -12.670 0.984 1.00 84.19 173 LEU A CA 1
ATOM 1366 C C . LEU A 1 173 ? -18.798 -11.441 0.070 1.00 84.19 173 LEU A C 1
ATOM 1368 O O . LEU A 1 173 ? -18.654 -11.586 -1.144 1.00 84.19 173 LEU A O 1
ATOM 1372 N N . GLY A 1 174 ? -18.878 -10.231 0.633 1.00 83.75 174 GLY A N 1
ATOM 1373 C CA . GLY A 1 174 ? -18.719 -8.982 -0.111 1.00 83.75 174 GLY A CA 1
ATOM 1374 C C . GLY A 1 174 ? -17.326 -8.848 -0.728 1.00 83.75 174 GLY A C 1
ATOM 1375 O O . GLY A 1 174 ? -17.206 -8.621 -1.934 1.00 83.75 174 GLY A O 1
ATOM 1376 N N . PHE A 1 175 ? -16.281 -9.052 0.076 1.00 84.81 175 PHE A N 1
ATOM 1377 C CA . PHE A 1 175 ? -14.898 -9.030 -0.395 1.00 84.81 175 PHE A CA 1
ATOM 1378 C C . PHE A 1 175 ? -14.591 -10.180 -1.359 1.00 84.81 175 PHE A C 1
ATOM 1380 O O . PHE A 1 175 ? -13.916 -9.956 -2.359 1.00 84.81 175 PHE A O 1
ATOM 1387 N N . GLY A 1 176 ? -15.142 -11.375 -1.132 1.00 87.81 176 GLY A N 1
ATOM 1388 C CA . GLY A 1 176 ? -14.977 -12.525 -2.021 1.00 87.81 176 GLY A CA 1
ATOM 1389 C C . GLY A 1 176 ? -15.593 -12.291 -3.401 1.00 87.81 176 GLY A C 1
ATOM 1390 O O . GLY A 1 176 ? -14.953 -12.553 -4.418 1.00 87.81 176 GLY A O 1
ATOM 1391 N N . LYS A 1 177 ? -16.800 -11.709 -3.460 1.00 88.38 177 LYS A N 1
ATOM 1392 C CA . LYS A 1 177 ? -17.414 -11.286 -4.731 1.00 88.38 177 LYS A CA 1
ATOM 1393 C C . LYS A 1 177 ? -16.562 -10.237 -5.437 1.00 88.38 177 LYS A C 1
ATOM 1395 O O . LYS A 1 177 ? -16.317 -10.369 -6.632 1.00 88.38 177 LYS A O 1
ATOM 1400 N N . ALA A 1 178 ? -16.091 -9.223 -4.710 1.00 88.44 178 ALA A N 1
ATOM 1401 C CA . ALA A 1 178 ? -15.219 -8.199 -5.278 1.00 88.44 178 ALA A CA 1
ATOM 1402 C C . ALA A 1 178 ? -13.921 -8.806 -5.838 1.00 88.44 178 ALA A C 1
ATOM 1404 O O . ALA A 1 178 ? -13.562 -8.519 -6.976 1.00 88.44 178 ALA A O 1
ATOM 1405 N N . ALA A 1 179 ? -13.266 -9.700 -5.093 1.00 89.69 179 ALA A N 1
ATOM 1406 C CA . ALA A 1 179 ? -12.054 -10.384 -5.533 1.00 89.69 179 ALA A CA 1
ATOM 1407 C C . ALA A 1 179 ? -12.299 -11.226 -6.795 1.00 89.69 179 ALA A C 1
ATOM 1409 O O . ALA A 1 179 ? -11.501 -11.170 -7.727 1.00 89.69 179 ALA A O 1
ATOM 1410 N N . ALA A 1 180 ? -13.429 -11.937 -6.873 1.00 90.44 180 ALA A N 1
ATOM 1411 C CA . ALA A 1 180 ? -13.807 -12.695 -8.064 1.00 90.44 180 ALA A CA 1
ATOM 1412 C C . ALA A 1 180 ? -13.985 -11.792 -9.298 1.00 90.44 180 ALA A C 1
ATOM 1414 O O . ALA A 1 180 ? -13.456 -12.106 -10.362 1.00 90.44 180 ALA A O 1
ATOM 1415 N N . PHE A 1 181 ? -14.661 -10.644 -9.157 1.00 91.56 181 PHE A N 1
ATOM 1416 C CA . PHE A 1 181 ? -14.789 -9.666 -10.246 1.00 91.56 181 PHE A CA 1
ATOM 1417 C C . PHE A 1 181 ? -13.434 -9.093 -10.677 1.00 91.56 181 PHE A C 1
ATOM 1419 O O . PHE A 1 181 ? -13.175 -8.975 -11.872 1.00 91.56 181 PHE A O 1
ATOM 1426 N N . VAL A 1 182 ? -12.557 -8.770 -9.723 1.00 90.62 182 VAL A N 1
ATOM 1427 C CA . VAL A 1 182 ? -11.210 -8.248 -10.004 1.00 90.62 182 VAL A CA 1
ATOM 1428 C C . VAL A 1 182 ? -10.364 -9.284 -10.748 1.00 90.62 182 VAL A C 1
ATOM 1430 O O . VAL A 1 182 ? -9.707 -8.945 -11.729 1.00 90.62 182 VAL A O 1
ATOM 1433 N N . LEU A 1 183 ? -10.409 -10.555 -10.341 1.00 90.12 183 LEU A N 1
ATOM 1434 C CA . LEU A 1 183 ? -9.693 -11.637 -11.024 1.00 90.12 183 LEU A CA 1
ATOM 1435 C C . LEU A 1 183 ? -10.272 -11.937 -12.412 1.00 90.12 183 LEU A C 1
ATOM 1437 O O . LEU A 1 183 ? -9.511 -12.189 -13.345 1.00 90.12 183 LEU A O 1
ATOM 1441 N N . ALA A 1 184 ? -11.594 -11.863 -12.579 1.00 89.56 184 ALA A N 1
ATOM 1442 C CA . ALA A 1 184 ? -12.226 -11.982 -13.890 1.00 89.56 184 ALA A CA 1
ATOM 1443 C C . ALA A 1 184 ? -11.798 -10.838 -14.825 1.00 89.56 184 ALA A C 1
ATOM 1445 O O . ALA A 1 184 ? -11.467 -11.083 -15.984 1.00 89.56 184 ALA A O 1
ATOM 1446 N N . ALA A 1 185 ? -11.727 -9.604 -14.313 1.00 87.12 185 ALA A N 1
ATOM 1447 C CA . ALA A 1 185 ? -11.209 -8.461 -15.058 1.00 87.12 185 ALA A CA 1
ATOM 1448 C C . ALA A 1 185 ? -9.726 -8.643 -15.418 1.00 87.12 185 ALA A C 1
ATOM 1450 O O . ALA A 1 185 ? -9.347 -8.414 -16.562 1.00 87.12 185 ALA A O 1
ATOM 1451 N N . TYR A 1 186 ? -8.897 -9.120 -14.482 1.00 86.69 186 TYR A N 1
ATOM 1452 C CA . TYR A 1 186 ? -7.498 -9.460 -14.755 1.00 86.69 186 TYR A CA 1
ATOM 1453 C C . TYR A 1 186 ? -7.377 -10.481 -15.894 1.00 86.69 186 TYR A C 1
ATOM 1455 O O . TYR A 1 186 ? -6.579 -10.296 -16.810 1.00 86.69 186 TYR A O 1
ATOM 1463 N N . PHE A 1 187 ? -8.184 -11.545 -15.855 1.00 87.94 187 PHE A N 1
ATOM 1464 C CA . PHE A 1 187 ? -8.199 -12.572 -16.893 1.00 87.94 187 PHE A CA 1
ATOM 1465 C C . PHE A 1 187 ? -8.623 -12.005 -18.252 1.00 87.94 187 PHE A C 1
ATOM 1467 O O . PHE A 1 187 ? -7.967 -12.294 -19.251 1.00 87.94 187 PHE A O 1
ATOM 1474 N N . ALA A 1 188 ? -9.657 -11.160 -18.288 1.00 87.56 188 ALA A N 1
ATOM 1475 C CA . ALA A 1 188 ? -10.099 -10.496 -19.510 1.00 87.56 188 ALA A CA 1
ATOM 1476 C C . ALA A 1 188 ? -8.987 -9.619 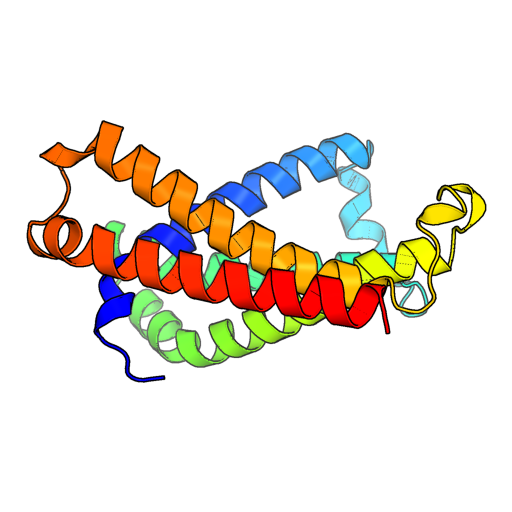-20.112 1.00 87.56 188 ALA A C 1
ATOM 1478 O O . ALA A 1 188 ? -8.653 -9.793 -21.274 1.00 87.56 188 ALA A O 1
ATOM 1479 N N . ILE A 1 189 ? -8.335 -8.766 -19.313 1.00 83.69 189 ILE A N 1
ATOM 1480 C CA . ILE A 1 189 ? -7.228 -7.904 -19.782 1.00 83.69 189 ILE A CA 1
ATOM 1481 C C . ILE A 1 189 ? -6.020 -8.734 -20.252 1.00 83.69 189 ILE A C 1
ATOM 1483 O O . ILE A 1 189 ? -5.222 -8.286 -21.064 1.00 83.69 189 ILE A O 1
ATOM 1487 N N . LYS A 1 190 ? -5.833 -9.943 -19.712 1.00 81.06 190 LYS A N 1
ATOM 1488 C CA . LYS A 1 190 ? -4.728 -10.822 -20.112 1.00 81.06 190 LYS A CA 1
ATOM 1489 C C . LYS A 1 190 ? -5.009 -11.595 -21.404 1.00 81.06 190 LYS A C 1
ATOM 1491 O O . LYS A 1 190 ? -4.062 -12.038 -22.049 1.00 81.06 190 LYS A O 1
ATOM 1496 N N . THR A 1 191 ? -6.278 -11.826 -21.733 1.00 81.19 191 THR A N 1
ATOM 1497 C CA . THR A 1 191 ? -6.692 -12.666 -22.869 1.00 81.19 191 THR A CA 1
ATOM 1498 C C . THR A 1 191 ? -7.130 -11.872 -24.095 1.00 81.19 191 THR A C 1
ATOM 1500 O O . THR A 1 191 ? -6.992 -12.394 -25.201 1.00 81.19 191 THR A O 1
ATOM 1503 N N . PHE A 1 192 ? -7.622 -10.647 -23.907 1.00 68.81 192 PHE A N 1
ATOM 1504 C CA . PHE A 1 192 ? -8.004 -9.701 -24.958 1.00 68.81 192 PHE A CA 1
ATOM 1505 C C . PHE A 1 192 ? -7.005 -8.547 -25.031 1.00 68.81 192 PHE A C 1
ATOM 1507 O O . PHE A 1 192 ? -6.704 -8.122 -26.168 1.00 68.81 192 PHE A O 1
#

Sequence (192 aa):
FGMKKFHAALRPALLTGFLGYSMVVVALLYDVGRPWRLPYPFVWSPGPTSVLFEVGACVMLYLIVLFLEFSPMALEWLGEKKLRRVLVRMTLLLTIFGITLSTLHQSSLGALFLIVPSKLHPLWYSSYLPVFFFVSSVAAGLSMVIFEGTLAHRGFADKMDEEHKRTADGVVLGFGKAAAFVLAAYFAIKTF

InterPro domains:
  IPR005614 NrfD-like [PF03916] (16-172)
  IPR051817 Formate dehydrogenase cytochrome b556 subunit [PTHR30074] (1-139)

Foldseek 3Di:
DPPPLCPLVPLVLLVVVLVVLVVVVVVVCVVVVCNVCLCCCVPPNPDPVDLVSQLSVLSVVLNVLSCLLNVLVVCVVVVNDPSNVVSVVCNVVSVVSNVVSLLRNQLSVQVVCVVCVVVDDPVPDDPCSSVLSNLVVLLVSLVVSLVVLVVCCVPVVVVDDPSSVVSSVVSNVVSVVVSVVSVVVSVVVVPD

pLDDT: mean 82.27, std 8.36, range [41.69, 92.31]

Radius of gyration: 19.05 Å; Cα contacts (8 Å, |Δi|>4): 130; chains: 1; bounding box: 46×36×51 Å

Nearest PDB structures (foldseek):
  5ys9-assembly1_A  TM=3.506E-01  e=3.730E+00  Yarrowia lipolytica CLIB122

Secondary structure (DSSP,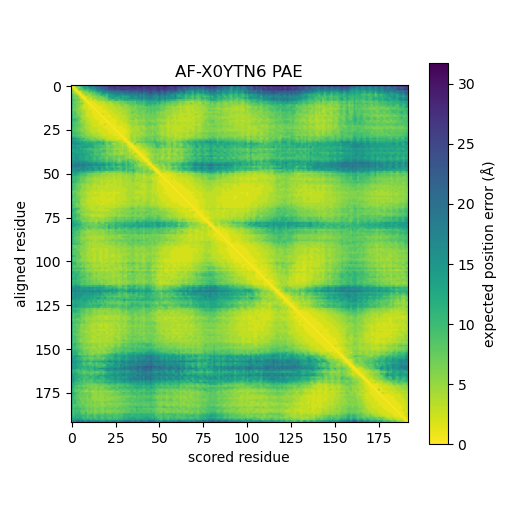 8-state):
---GGGHHHHHHHHHHHHHHHHHHHHHHHHHHS-GGGTTHHHHT---TT-HHHHHHHHHHHHHHHHHHHHHHHHHHHHT-HHHHHHHHHHHHHHHHHHHHHHHHHHHHHHHHHHH-GGGS-GGG--TTHHHHHHHHHHHHHHHHHHHHHHHHHHHSGGGS-HHHHHHHHHHHHHHHHHHHHHHHHHHHHHH-